Protein AF-A0A8C5ZS75-F1 (afdb_monomer)

pLDDT: mean 97.55, std 5.42, range [37.78, 99.0]

Organism: Marmota marmota marmota (NCBI:txid9994)

Sequence (230 aa):
MEGQRWLPLEANPEVTNQFLKQLGLHPDWQFVDVYGMDPELLSMVPRPVCAVLLLFPITEKYEVFRTEEEEKIKSQGQDVTSSVYFMKQTISNACGTIGLIHAIANNKDKMHFESGSTLKKFLEESVSMSPEERARYLENYDAIRVTHETSAHEGQTEAPSIDEKVDLHFIALVHVDGHLYELDGRKPFPINHGKTSDETLLEDAIEVCKKFMERDPDELRFNAIALSAA

Secondary structure (DSSP, 8-state):
-PPPB-PPPP--HHHHHHHHHHTTB-TTEEEEE---SSHHHHTTS-S-EEEEEEEEE--HHHHHHHHHHHHHHHHH-----TT-------SBTTHHHHHHHHHHHTTGGG--B-TT-HHHHHHHHTTTS-HHHHHHHHHT-HHHHHHHHHHTT-SSSPPPPTTSPP-EEEEEEEEETTEEEEE-TTSSS-EEEEE--TTTHHHHHHHHHHHHHHHSTT----EEEEEEE-

Solvent-accessible surface area (backbone atoms only — not comparable to full-atom values): 12904 Å² total; per-residue (Å²): 129,87,71,59,70,48,58,59,58,64,99,41,40,70,39,52,41,50,46,42,43,76,32,22,41,50,72,59,53,35,46,37,73,53,88,48,89,51,72,73,47,52,64,72,50,56,72,58,37,63,26,37,40,41,37,35,62,69,42,73,69,49,53,52,52,54,50,52,52,51,52,48,39,73,73,70,56,80,82,74,68,89,81,65,59,66,48,38,57,75,46,46,48,42,38,50,61,51,22,53,49,38,41,48,60,52,38,47,92,82,57,54,66,42,93,82,19,58,50,57,51,51,51,65,76,37,66,89,48,54,33,65,51,39,25,59,48,55,78,70,36,60,72,61,53,54,51,48,59,55,40,20,65,36,70,96,55,82,59,75,64,73,84,59,86,79,50,68,47,42,27,18,33,35,58,54,97,54,24,30,33,40,45,40,32,83,48,97,60,71,44,68,78,45,78,40,39,71,88,42,32,63,64,56,45,47,55,52,51,47,56,58,42,69,72,42,75,89,62,78,70,60,50,42,37,35,35,13,51,98

Foldseek 3Di:
DPFAFAFAFDPDQVLLQVLVVLLFWDVQKGKDFQPDQDPVSLVPFADQFFKKKKKDFQDPLNVVVLVVVQVCCVVVPDDDDPLQDAAAARYHNCQSVRQSLNSCLQVVVVTDGHDPRLSVVLSVVCVPPDNHRSNVSVSPSVSSRVSRNVSCCDDPDGTDDRPDDDRMGMWMWGDHPQWIWIHDNNRPDIDTPGGDDSRCSSNSVSVVVVVSCVSVVVDPPMTMITTHGD

InterPro domains:
  IPR001578 Peptidase C12, ubiquitin carboxyl-terminal hydrolase [PF01088] (6-214)
  IPR001578 Peptidase C12, ubiquitin carboxyl-terminal hydrolase [PR00707] (8-25)
  IPR001578 Peptidase C12, ubiquitin carboxyl-terminal hydrolase [PR00707] (45-57)
  IPR001578 Peptidase C12, ubiquitin carboxyl-terminal hydrolase [PR00707] (89-106)
  IPR001578 Peptidase C12, ubiquitin carboxyl-terminal hydrolase [PR00707] (164-175)
  IPR001578 Peptidase C12, ubiquitin carboxyl-terminal hydrolase [PR00707] (180-190)
  IPR001578 Peptidase C12, ubiquitin carboxyl-terminal hydrolase [PS52048] (5-229)
  IPR001578 Peptidase C12, ubiquitin carboxyl-terminal hydrolase [PTHR10589] (4-229)
  IPR036959 Peptidase C12, ubiquitin carboxyl-terminal hydrolase superfamily [G3DSA:3.40.532.10] (1-230)
  IPR038765 Papain-like cysteine peptidase superfamily [SSF54001] (4-228)
  IPR057254 Ubiquitin carboxyl-terminal hydrolase family 1, cysteine active-site [PS00140] (89-105)

Mean predicted aligned error: 2.47 Å

Structure (mmCIF, N/CA/C/O backbone):
data_AF-A0A8C5ZS75-F1
#
_entry.id   AF-A0A8C5ZS75-F1
#
loop_
_atom_site.group_PDB
_atom_site.id
_atom_site.type_symbol
_atom_site.label_atom_id
_atom_site.label_alt_id
_atom_site.label_comp_id
_atom_site.label_asym_id
_atom_site.label_entity_id
_atom_site.label_seq_id
_atom_site.pdbx_PDB_ins_code
_atom_site.Cartn_x
_atom_site.Cartn_y
_atom_site.Cartn_z
_atom_site.occupancy
_atom_site.B_iso_or_equiv
_atom_site.auth_seq_id
_atom_site.auth_comp_id
_atom_site.auth_asym_id
_atom_site.auth_atom_id
_atom_site.pdbx_PDB_model_num
ATOM 1 N N . MET A 1 1 ? 16.971 22.920 1.223 1.00 37.78 1 MET A N 1
ATOM 2 C CA . MET A 1 1 ? 16.536 22.113 2.375 1.00 37.78 1 MET A CA 1
ATOM 3 C C . MET A 1 1 ? 16.689 20.678 1.933 1.00 37.78 1 MET A C 1
ATOM 5 O O . MET A 1 1 ? 16.053 20.314 0.954 1.00 37.78 1 MET A O 1
ATOM 9 N N . GLU A 1 2 ? 17.624 19.937 2.521 1.00 52.59 2 GLU A N 1
ATOM 10 C CA . GLU A 1 2 ? 17.693 18.490 2.293 1.00 52.59 2 GLU A CA 1
ATOM 11 C C . GLU A 1 2 ? 16.363 17.883 2.758 1.00 52.59 2 GLU A C 1
ATOM 13 O O . GLU A 1 2 ? 15.859 18.246 3.821 1.00 52.59 2 GLU A O 1
ATOM 18 N N . GLY A 1 3 ? 15.731 17.073 1.905 1.00 72.06 3 GLY A N 1
ATOM 19 C CA . GLY A 1 3 ? 14.451 16.438 2.224 1.00 72.06 3 GLY A CA 1
ATOM 20 C C . GLY A 1 3 ? 14.606 15.433 3.366 1.00 72.06 3 GLY A C 1
ATOM 21 O O . GLY A 1 3 ? 15.669 14.835 3.526 1.00 72.06 3 GLY A O 1
ATOM 22 N N . GLN A 1 4 ? 13.547 15.239 4.155 1.00 90.94 4 GLN A N 1
ATOM 23 C CA . GLN A 1 4 ? 13.528 14.235 5.218 1.00 90.94 4 GLN A CA 1
ATOM 24 C C . GLN A 1 4 ? 13.767 12.835 4.625 1.00 90.94 4 GLN A C 1
ATOM 26 O O . GLN A 1 4 ? 13.196 12.476 3.590 1.00 90.94 4 GLN A O 1
ATOM 31 N N . ARG A 1 5 ? 14.620 12.044 5.2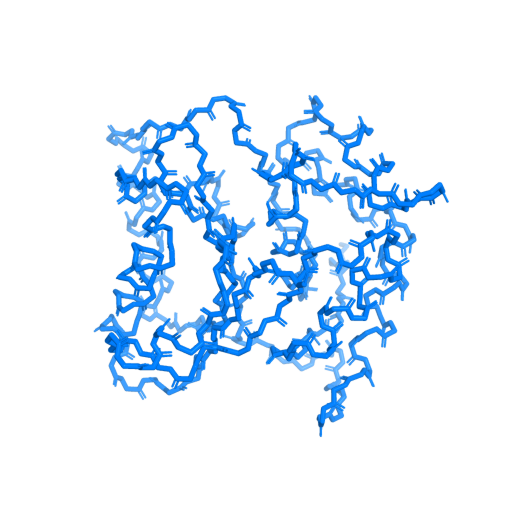81 1.00 95.56 5 ARG A N 1
ATOM 32 C CA . ARG A 1 5 ? 14.989 10.687 4.867 1.00 95.56 5 ARG A CA 1
ATOM 33 C C . ARG A 1 5 ? 14.809 9.736 6.037 1.00 95.56 5 ARG A C 1
ATOM 35 O O . ARG A 1 5 ? 15.230 10.060 7.143 1.00 95.56 5 ARG A O 1
ATOM 42 N N . TRP A 1 6 ? 14.154 8.610 5.792 1.00 97.69 6 TRP A N 1
ATOM 43 C CA . TRP A 1 6 ? 13.982 7.528 6.760 1.00 97.69 6 TRP A CA 1
ATOM 44 C C . TRP A 1 6 ? 14.820 6.305 6.345 1.00 97.69 6 TRP A C 1
ATOM 46 O O . TRP A 1 6 ? 15.490 6.323 5.305 1.00 97.69 6 TRP A O 1
ATOM 56 N N . LEU A 1 7 ? 14.813 5.253 7.160 1.00 97.75 7 LEU A N 1
ATOM 57 C CA . LEU A 1 7 ? 15.393 3.956 6.804 1.00 97.75 7 LEU A CA 1
ATOM 58 C C . LEU A 1 7 ? 14.383 3.143 5.971 1.00 97.75 7 LEU A C 1
ATOM 60 O O . LEU A 1 7 ? 13.183 3.317 6.141 1.00 97.75 7 LEU A O 1
ATOM 64 N N . PRO A 1 8 ? 14.814 2.288 5.033 1.00 97.88 8 PRO A N 1
ATOM 65 C CA . PRO A 1 8 ? 13.890 1.388 4.345 1.00 97.88 8 PRO A CA 1
ATOM 66 C C . PRO A 1 8 ? 13.375 0.298 5.301 1.00 97.88 8 PRO A C 1
ATOM 68 O O . PRO A 1 8 ? 14.122 -0.181 6.148 1.00 97.88 8 PRO A O 1
ATOM 71 N N . LEU A 1 9 ? 12.112 -0.112 5.145 1.00 98.31 9 LEU A N 1
ATOM 72 C CA . LEU A 1 9 ? 11.547 -1.260 5.868 1.00 98.31 9 LEU A CA 1
ATOM 73 C C . LEU A 1 9 ? 11.842 -2.572 5.129 1.00 98.31 9 LEU A C 1
ATOM 75 O O . LEU A 1 9 ? 11.824 -2.608 3.897 1.00 98.31 9 LEU A O 1
ATOM 79 N N . GLU A 1 10 ? 12.044 -3.654 5.879 1.00 98.62 10 GLU A N 1
ATOM 80 C CA . GLU A 1 10 ? 12.151 -5.009 5.332 1.00 98.62 10 GLU A CA 1
ATOM 81 C C . GLU A 1 10 ? 10.769 -5.532 4.887 1.00 98.62 10 GLU A C 1
ATOM 83 O O . GLU A 1 10 ? 9.762 -5.332 5.571 1.00 98.62 10 GLU A O 1
ATOM 88 N N . ALA A 1 11 ? 10.703 -6.217 3.738 1.00 98.44 11 ALA A N 1
ATOM 89 C CA . ALA A 1 11 ? 9.486 -6.887 3.267 1.00 98.44 11 ALA A CA 1
ATOM 90 C C . ALA A 1 11 ? 9.265 -8.197 4.026 1.00 98.44 11 ALA A C 1
ATOM 92 O O . ALA A 1 11 ? 9.588 -9.277 3.538 1.00 98.44 11 ALA A O 1
ATOM 93 N N . ASN A 1 12 ? 8.757 -8.066 5.249 1.00 98.75 12 ASN A N 1
ATOM 94 C CA . ASN A 1 12 ? 8.615 -9.166 6.187 1.00 98.75 12 ASN A CA 1
ATOM 95 C C . ASN A 1 12 ? 7.262 -9.064 6.924 1.00 98.75 12 ASN A C 1
ATOM 97 O O . ASN A 1 12 ? 6.966 -8.020 7.526 1.00 98.75 12 ASN A O 1
ATOM 101 N N . PRO A 1 13 ? 6.421 -10.116 6.893 1.00 98.81 13 PRO A N 1
ATOM 102 C CA . PRO A 1 13 ? 5.163 -10.142 7.631 1.00 98.81 13 PRO A CA 1
ATOM 103 C C . PRO A 1 13 ? 5.312 -9.862 9.128 1.00 98.81 13 PRO A C 1
ATOM 105 O O . PRO A 1 13 ? 4.489 -9.148 9.690 1.00 98.81 13 PRO A O 1
ATOM 108 N N . GLU A 1 14 ? 6.366 -10.355 9.785 1.00 98.69 14 GLU A N 1
ATOM 109 C CA . GLU A 1 14 ? 6.576 -10.124 11.221 1.00 98.69 14 GLU A CA 1
ATOM 110 C C . GLU A 1 14 ? 6.767 -8.631 11.521 1.00 98.69 14 GLU A C 1
ATOM 112 O O . GLU A 1 14 ? 6.083 -8.084 12.388 1.00 98.69 14 GLU A O 1
ATOM 117 N N . VAL A 1 15 ? 7.615 -7.956 10.735 1.00 98.75 15 VAL A N 1
ATOM 118 C CA . VAL A 1 15 ? 7.883 -6.512 10.850 1.00 98.75 15 VAL A CA 1
ATOM 119 C C . VAL A 1 15 ? 6.617 -5.702 10.581 1.00 98.75 15 VAL A C 1
ATOM 121 O O . VAL A 1 15 ? 6.256 -4.808 11.346 1.00 98.75 15 VAL A O 1
ATOM 124 N N . THR A 1 16 ? 5.897 -6.015 9.502 1.00 98.81 16 THR A N 1
ATOM 125 C CA . THR A 1 16 ? 4.698 -5.255 9.111 1.00 98.81 16 THR A CA 1
ATOM 126 C C . THR A 1 16 ? 3.523 -5.471 10.066 1.00 98.81 16 THR A C 1
ATOM 128 O O . THR A 1 16 ? 2.832 -4.509 10.408 1.00 98.81 16 THR A O 1
ATOM 131 N N . ASN A 1 17 ? 3.326 -6.687 10.577 1.00 98.81 17 ASN A N 1
ATOM 132 C CA . ASN A 1 17 ? 2.304 -6.982 11.583 1.00 98.81 17 ASN A CA 1
ATOM 133 C C . ASN A 1 17 ? 2.610 -6.303 12.919 1.00 98.81 17 ASN A C 1
ATOM 135 O O . ASN A 1 17 ? 1.719 -5.705 13.531 1.00 98.81 17 ASN A O 1
ATOM 139 N N . GLN A 1 18 ? 3.872 -6.340 13.353 1.00 98.69 18 GLN A N 1
ATOM 140 C CA . GLN A 1 18 ? 4.307 -5.641 14.556 1.00 98.69 18 GLN A CA 1
ATOM 141 C C . GLN A 1 18 ? 4.148 -4.122 14.403 1.00 98.69 18 GLN A C 1
ATOM 143 O O . GLN A 1 18 ? 3.614 -3.473 15.305 1.00 98.69 18 GLN A O 1
ATOM 148 N N . PHE A 1 19 ? 4.508 -3.557 13.249 1.00 98.62 19 PHE A N 1
ATOM 149 C CA . PHE A 1 19 ? 4.291 -2.146 12.930 1.00 98.62 19 PHE A CA 1
ATOM 150 C C . PHE A 1 19 ? 2.805 -1.759 13.024 1.00 98.62 19 PHE A C 1
ATOM 152 O O . PHE A 1 19 ? 2.461 -0.786 13.697 1.00 98.62 19 PHE A O 1
ATOM 159 N N . LEU A 1 20 ? 1.899 -2.528 12.403 1.00 98.75 20 LEU A N 1
ATOM 160 C CA . LEU A 1 20 ? 0.454 -2.258 12.459 1.00 98.75 20 LEU A CA 1
ATOM 161 C C . LEU A 1 20 ? -0.093 -2.314 13.890 1.00 98.75 20 LEU A C 1
ATOM 163 O O . LEU A 1 20 ? -0.896 -1.461 14.280 1.00 98.75 20 LEU A O 1
ATOM 167 N N . LYS A 1 21 ? 0.389 -3.265 14.693 1.00 98.62 21 LYS A N 1
ATOM 168 C CA . LYS A 1 21 ? 0.051 -3.357 16.115 1.00 98.62 21 LYS A CA 1
ATOM 169 C C . LYS A 1 21 ? 0.522 -2.127 16.894 1.00 98.62 21 LYS A C 1
ATOM 171 O O . LYS A 1 21 ? -0.254 -1.569 17.663 1.00 98.62 21 LYS A O 1
ATOM 176 N N . GLN A 1 22 ? 1.752 -1.655 16.673 1.00 98.50 22 GLN A N 1
ATOM 177 C CA . GLN A 1 22 ? 2.266 -0.424 17.301 1.00 98.50 22 GLN A CA 1
ATOM 178 C C . GLN A 1 22 ? 1.467 0.823 16.890 1.00 98.50 22 GLN A C 1
ATOM 180 O O . GLN A 1 22 ? 1.345 1.774 17.661 1.00 98.50 22 GLN A O 1
ATOM 185 N N . LEU A 1 23 ? 0.871 0.809 15.697 1.00 97.88 23 LEU A N 1
ATOM 186 C CA . LEU A 1 23 ? -0.049 1.846 15.234 1.00 97.88 23 LEU A CA 1
ATOM 187 C C . LEU A 1 23 ? -1.488 1.705 15.771 1.00 97.88 23 LEU A C 1
ATOM 189 O O . LEU A 1 23 ? -2.354 2.539 15.472 1.00 97.88 23 LEU A O 1
ATOM 193 N N . GLY A 1 24 ? -1.748 0.697 16.605 1.00 98.38 24 GLY A N 1
ATOM 194 C CA . GLY A 1 24 ? -3.021 0.469 17.284 1.00 98.38 24 GLY A CA 1
ATOM 195 C C . GLY A 1 24 ? -4.088 -0.179 16.404 1.00 98.38 24 GLY A C 1
ATOM 196 O O . GLY A 1 24 ? -5.272 0.100 16.588 1.00 98.38 24 GLY A O 1
ATOM 197 N N . LEU A 1 25 ? -3.699 -0.991 15.422 1.00 98.56 25 LEU A N 1
ATOM 198 C CA . LEU A 1 25 ? -4.637 -1.855 14.708 1.00 98.56 25 LEU A CA 1
ATOM 199 C C . LEU A 1 25 ? -4.859 -3.147 15.511 1.00 98.56 25 LEU A C 1
ATOM 201 O O . LEU A 1 25 ? -3.892 -3.788 15.925 1.00 98.56 25 LEU A O 1
ATOM 205 N N . HIS A 1 26 ? -6.118 -3.536 15.722 1.00 98.44 26 HIS A N 1
ATOM 206 C CA . HIS A 1 26 ? -6.444 -4.843 16.291 1.00 98.44 26 HIS A CA 1
ATOM 207 C C . HIS A 1 26 ? -6.094 -5.941 15.264 1.00 98.44 26 HIS A C 1
ATOM 209 O O . HIS A 1 26 ? -6.350 -5.746 14.072 1.00 98.44 26 HIS A O 1
ATOM 215 N N . PRO A 1 27 ? -5.515 -7.084 15.674 1.00 97.75 27 PRO A N 1
ATOM 216 C CA . PRO A 1 27 ? -4.936 -8.062 14.752 1.00 97.75 27 PRO A CA 1
ATOM 217 C C . PRO A 1 27 ? -5.978 -8.993 14.102 1.00 97.75 27 PRO A C 1
ATOM 219 O O . PRO A 1 27 ? -5.725 -10.181 13.961 1.00 97.75 27 PRO A O 1
ATOM 222 N N . ASP A 1 28 ? -7.134 -8.466 13.683 1.00 98.06 28 ASP A N 1
ATOM 223 C CA . ASP A 1 28 ? -8.113 -9.217 12.870 1.00 98.06 28 ASP A CA 1
ATOM 224 C C . ASP A 1 28 ? -7.605 -9.457 11.438 1.00 98.06 28 ASP A C 1
ATOM 226 O O . ASP A 1 28 ? -8.101 -10.322 10.717 1.00 98.06 28 ASP A O 1
ATOM 230 N N . TRP A 1 29 ? -6.610 -8.666 11.027 1.00 98.81 29 TRP A N 1
ATOM 231 C CA . TRP A 1 29 ? -5.913 -8.782 9.756 1.00 98.81 29 TRP A CA 1
ATOM 232 C C . TRP A 1 29 ? -4.406 -8.857 9.999 1.00 98.81 29 TRP A C 1
ATOM 234 O O . TRP A 1 29 ? -3.843 -8.088 10.786 1.00 98.81 29 TRP A O 1
ATOM 244 N N . GLN A 1 30 ? -3.747 -9.777 9.306 1.00 98.81 30 GLN A N 1
ATOM 245 C CA . GLN A 1 30 ? -2.305 -9.985 9.368 1.00 98.81 30 GLN A CA 1
ATOM 246 C C . GLN A 1 30 ? -1.751 -10.178 7.957 1.00 98.81 30 GLN A C 1
ATOM 248 O O . GLN A 1 30 ? -2.352 -10.842 7.106 1.00 98.81 30 GLN A O 1
ATOM 253 N N . PHE A 1 31 ? -0.587 -9.589 7.711 1.00 98.94 31 PHE A N 1
ATOM 254 C CA . PHE A 1 31 ? 0.225 -9.907 6.557 1.00 98.94 31 PHE A CA 1
ATOM 255 C C . PHE A 1 31 ? 0.745 -11.337 6.649 1.00 98.94 31 PHE A C 1
ATOM 257 O O . PHE A 1 31 ? 1.133 -11.800 7.725 1.00 98.94 31 PHE A O 1
ATOM 264 N N . VAL A 1 32 ? 0.781 -12.000 5.499 1.00 98.88 32 VAL A N 1
ATOM 265 C CA . VAL A 1 32 ? 1.465 -13.273 5.263 1.00 98.88 32 VAL A CA 1
ATOM 266 C C . VAL A 1 32 ? 2.293 -13.175 3.985 1.00 98.88 32 VAL A C 1
ATOM 268 O O . VAL A 1 32 ? 1.986 -12.364 3.105 1.00 98.88 32 VAL A O 1
ATOM 271 N N . ASP A 1 33 ? 3.322 -14.009 3.868 1.00 98.88 33 ASP A N 1
ATOM 272 C CA . ASP A 1 33 ? 4.102 -14.125 2.637 1.00 98.88 33 ASP A CA 1
ATOM 273 C C . ASP A 1 33 ? 3.275 -14.716 1.493 1.00 98.88 33 ASP A C 1
ATOM 275 O O . ASP A 1 33 ? 2.457 -15.622 1.682 1.00 98.88 33 ASP A O 1
ATOM 279 N N . VAL A 1 34 ? 3.549 -14.246 0.277 1.00 98.81 34 VAL A N 1
ATOM 280 C CA . VAL A 1 34 ? 3.084 -14.878 -0.959 1.00 98.81 34 VAL A CA 1
ATOM 281 C C . VAL A 1 34 ? 4.260 -15.612 -1.600 1.00 98.81 34 VAL A C 1
ATOM 283 O O . VAL A 1 34 ? 5.124 -15.002 -2.227 1.00 98.81 34 VAL A O 1
ATOM 286 N N . TYR A 1 35 ? 4.296 -16.940 -1.456 1.00 98.62 35 TYR A N 1
ATOM 287 C CA . TYR A 1 35 ? 5.426 -17.762 -1.916 1.00 98.62 35 TYR A CA 1
ATOM 288 C C . TYR A 1 35 ? 5.548 -17.881 -3.439 1.00 98.62 35 TYR A C 1
ATOM 290 O O . TYR A 1 35 ? 6.625 -18.180 -3.953 1.00 98.62 35 TYR A O 1
ATOM 298 N N . GLY A 1 36 ? 4.457 -17.662 -4.168 1.00 98.19 36 GLY A N 1
ATOM 299 C CA . GLY A 1 36 ? 4.440 -17.691 -5.623 1.00 98.19 36 GLY A CA 1
ATOM 300 C C . GLY A 1 36 ? 3.069 -17.351 -6.190 1.00 98.19 36 GLY A C 1
ATOM 301 O O . GLY A 1 36 ? 2.151 -16.992 -5.457 1.00 98.19 36 GLY A O 1
ATOM 302 N N . MET A 1 37 ? 2.957 -17.407 -7.516 1.00 98.56 37 MET A N 1
ATOM 303 C CA . MET A 1 37 ? 1.857 -16.782 -8.267 1.00 98.56 37 MET A CA 1
ATOM 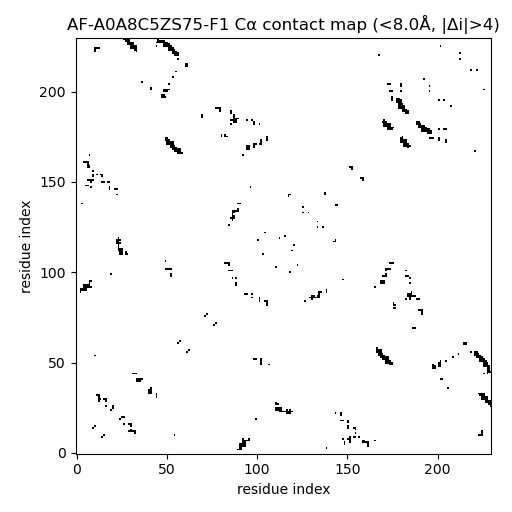304 C C . MET A 1 37 ? 0.987 -17.761 -9.056 1.00 98.56 37 MET A C 1
ATOM 306 O O . MET A 1 37 ? 0.124 -17.347 -9.838 1.00 98.56 37 MET A O 1
ATOM 310 N N . ASP A 1 38 ? 1.259 -19.053 -8.919 1.00 98.06 38 ASP A N 1
ATOM 311 C CA . ASP A 1 38 ? 0.403 -20.115 -9.420 1.00 98.06 38 ASP A CA 1
ATOM 312 C C . ASP A 1 38 ? -0.720 -20.431 -8.410 1.00 98.06 38 ASP A C 1
ATOM 314 O O . ASP A 1 38 ? -0.613 -20.102 -7.224 1.00 98.06 38 ASP A O 1
ATOM 318 N N . PRO A 1 39 ? -1.818 -21.068 -8.856 1.00 98.19 39 PRO A N 1
ATOM 319 C CA . PRO A 1 39 ? -2.960 -21.343 -7.989 1.00 98.19 39 PRO A CA 1
ATOM 320 C C . PRO A 1 39 ? -2.639 -22.192 -6.753 1.00 98.19 39 PRO A C 1
ATOM 322 O O . PRO A 1 39 ? -3.323 -22.051 -5.741 1.00 98.19 39 PRO A O 1
ATOM 325 N N . GLU A 1 40 ? -1.638 -23.075 -6.821 1.00 98.38 40 GLU A N 1
ATOM 326 C CA . GLU A 1 40 ? -1.265 -23.931 -5.692 1.00 98.38 40 GLU A CA 1
ATOM 327 C C . GLU A 1 40 ? -0.662 -23.081 -4.572 1.00 98.38 40 GLU A C 1
ATOM 329 O O . GLU A 1 40 ? -1.145 -23.132 -3.440 1.00 98.38 40 GLU A O 1
ATOM 334 N N . LEU A 1 41 ? 0.301 -22.215 -4.891 1.00 98.69 41 LEU A N 1
ATOM 335 C CA . LEU A 1 41 ? 0.918 -21.333 -3.899 1.00 98.69 41 LEU A CA 1
ATOM 336 C C . LEU A 1 41 ? -0.036 -20.234 -3.404 1.00 98.69 41 LEU A C 1
ATOM 338 O O . LEU A 1 41 ? -0.070 -19.950 -2.206 1.00 98.69 41 LEU A O 1
ATOM 342 N N . LEU A 1 42 ? -0.895 -19.678 -4.266 1.00 98.75 42 LEU A N 1
ATOM 343 C CA . LEU A 1 42 ? -1.930 -18.718 -3.844 1.00 98.75 42 LEU A CA 1
ATOM 344 C C . LEU A 1 42 ? -3.032 -19.353 -2.979 1.00 98.75 42 LEU A C 1
ATOM 346 O O . LEU A 1 42 ? -3.750 -18.652 -2.260 1.00 98.75 42 LEU A O 1
ATOM 350 N N . SER A 1 43 ? -3.197 -20.678 -3.017 1.00 98.44 43 SER A N 1
ATOM 351 C CA . SER A 1 43 ? -4.135 -21.372 -2.125 1.00 98.44 43 SER A CA 1
ATOM 352 C C . SER A 1 43 ? -3.665 -21.390 -0.665 1.00 98.44 43 SER A C 1
ATOM 354 O O . SER A 1 43 ? -4.493 -21.552 0.229 1.00 98.44 43 SER A O 1
ATOM 356 N N . MET A 1 44 ? -2.367 -21.169 -0.414 1.00 98.69 44 MET A N 1
ATOM 357 C CA . MET A 1 44 ? -1.781 -21.133 0.931 1.00 98.69 44 MET A CA 1
ATOM 358 C C . MET A 1 44 ? -2.073 -19.826 1.681 1.00 98.69 44 MET A C 1
ATOM 360 O O . MET A 1 44 ? -2.012 -19.803 2.908 1.00 98.69 44 MET A O 1
ATOM 364 N N . VAL A 1 45 ? -2.390 -18.746 0.959 1.00 98.81 45 VAL A N 1
ATOM 365 C CA . VAL A 1 45 ? -2.721 -17.440 1.544 1.00 98.81 45 VAL A CA 1
ATOM 366 C C . VAL A 1 45 ? -4.115 -17.515 2.190 1.00 98.81 45 VAL A C 1
ATOM 368 O O . VAL A 1 45 ? -5.082 -17.851 1.488 1.00 98.81 45 VAL A O 1
ATOM 371 N N . PRO A 1 46 ? -4.265 -17.204 3.496 1.00 98.81 46 PRO A N 1
ATOM 372 C CA . PRO A 1 46 ? -5.570 -17.161 4.144 1.00 98.81 46 PRO A CA 1
ATOM 373 C C . PRO A 1 46 ? -6.504 -16.161 3.457 1.00 98.81 46 PRO A C 1
ATOM 375 O O . PRO A 1 46 ? -6.079 -15.127 2.943 1.00 98.81 46 PRO A O 1
ATOM 378 N N . ARG A 1 47 ? -7.799 -16.481 3.430 1.00 98.62 47 ARG A N 1
ATOM 379 C CA . ARG A 1 47 ? -8.838 -15.652 2.805 1.00 98.62 47 ARG A CA 1
ATOM 380 C C . ARG A 1 47 ? -9.880 -15.219 3.843 1.00 98.62 47 ARG A C 1
ATOM 382 O O . ARG A 1 47 ? -10.151 -15.992 4.762 1.00 98.62 47 ARG A O 1
ATOM 389 N N . PRO A 1 48 ? -10.532 -14.055 3.660 1.00 98.69 48 PRO A N 1
ATOM 390 C CA . PRO A 1 48 ? -10.349 -13.094 2.562 1.00 98.69 48 PRO A CA 1
ATOM 391 C C . PRO A 1 48 ? -9.017 -12.326 2.629 1.00 98.69 48 PRO A C 1
ATOM 393 O O . PRO A 1 48 ? -8.394 -12.246 3.685 1.00 98.69 48 PRO A O 1
ATOM 396 N N . VAL A 1 49 ? -8.606 -11.750 1.493 1.00 98.88 49 VAL A N 1
ATOM 397 C CA . VAL A 1 49 ? -7.463 -10.826 1.368 1.00 98.88 49 VAL A CA 1
ATOM 398 C C . VAL A 1 49 ? -8.005 -9.448 1.015 1.00 98.88 49 VAL A C 1
ATOM 400 O O . VAL A 1 49 ? -8.862 -9.340 0.143 1.00 98.88 49 VAL A O 1
ATOM 403 N N . CYS A 1 50 ? -7.524 -8.394 1.677 1.00 98.81 50 CYS A N 1
ATOM 404 C CA . CYS A 1 50 ? -8.005 -7.028 1.435 1.00 98.81 50 CYS A CA 1
ATOM 405 C C . CYS A 1 50 ? -6.949 -6.068 0.860 1.00 98.81 50 CYS A C 1
ATOM 407 O O . CYS A 1 50 ? -7.299 -4.988 0.378 1.00 98.81 50 CYS A O 1
ATOM 409 N N . ALA A 1 51 ? -5.673 -6.457 0.861 1.00 98.94 51 ALA A N 1
ATOM 410 C CA . ALA A 1 51 ? -4.601 -5.723 0.199 1.00 98.94 51 ALA A CA 1
ATOM 411 C C . ALA A 1 51 ? -3.419 -6.644 -0.125 1.00 98.94 51 ALA A C 1
ATOM 413 O O . ALA A 1 51 ? -3.179 -7.624 0.581 1.00 98.94 51 ALA A O 1
ATOM 414 N N . VAL A 1 52 ? -2.639 -6.280 -1.140 1.00 98.94 52 VAL A N 1
ATOM 415 C CA . VAL A 1 52 ? -1.308 -6.846 -1.400 1.00 98.94 52 VAL A CA 1
ATOM 416 C C . VAL A 1 52 ? -0.301 -5.702 -1.411 1.00 98.94 52 VAL A C 1
ATOM 418 O O . VAL A 1 52 ? -0.534 -4.689 -2.070 1.00 98.94 52 VAL A O 1
ATOM 421 N N . LEU A 1 53 ? 0.812 -5.848 -0.693 1.00 98.94 53 LEU A N 1
ATOM 422 C CA . LEU A 1 53 ? 1.972 -4.977 -0.867 1.00 98.94 53 LEU A CA 1
ATOM 423 C C . LEU A 1 53 ? 2.995 -5.679 -1.750 1.00 98.94 53 LEU A C 1
ATOM 425 O O . LEU A 1 53 ? 3.344 -6.830 -1.493 1.00 98.94 53 LEU A O 1
ATOM 429 N N . LEU A 1 54 ? 3.480 -4.971 -2.767 1.00 98.94 54 LEU A N 1
ATOM 430 C CA . LEU A 1 54 ? 4.549 -5.433 -3.648 1.00 98.94 54 LEU A CA 1
ATOM 431 C C . LEU A 1 54 ? 5.794 -4.581 -3.406 1.00 98.94 54 LEU A C 1
ATOM 433 O O . LEU A 1 54 ? 5.738 -3.363 -3.570 1.00 98.94 54 LEU A O 1
ATOM 437 N N . LEU A 1 55 ? 6.908 -5.228 -3.070 1.00 98.88 55 LEU A N 1
ATOM 438 C CA . LEU A 1 55 ? 8.252 -4.669 -3.173 1.00 98.88 55 LEU A CA 1
ATOM 439 C C . LEU A 1 55 ? 8.820 -5.007 -4.556 1.00 98.88 55 LEU A C 1
ATOM 441 O O . LEU A 1 55 ? 8.804 -6.173 -4.955 1.00 98.88 55 LEU A O 1
ATOM 445 N N . PHE A 1 56 ? 9.346 -4.017 -5.273 1.00 98.75 56 PHE A N 1
ATOM 446 C CA . PHE A 1 56 ? 9.962 -4.211 -6.589 1.00 98.75 56 PHE A CA 1
ATOM 447 C C . PHE A 1 56 ? 11.136 -3.244 -6.831 1.00 98.75 56 PHE A C 1
ATOM 449 O O . PHE A 1 56 ? 11.223 -2.214 -6.152 1.00 98.75 56 PHE A O 1
ATOM 456 N N . PRO A 1 57 ? 12.034 -3.526 -7.795 1.00 98.31 57 PRO A N 1
ATOM 457 C CA . PRO A 1 57 ? 13.160 -2.652 -8.098 1.00 98.31 57 PRO A CA 1
ATOM 458 C C . PRO A 1 57 ? 12.768 -1.484 -9.016 1.00 98.31 57 PRO A C 1
ATOM 460 O O . PRO A 1 57 ? 12.132 -1.650 -10.057 1.00 98.31 57 PRO A O 1
ATOM 463 N N . ILE A 1 58 ? 13.216 -0.282 -8.663 1.00 97.94 58 ILE A N 1
ATOM 464 C CA . ILE A 1 58 ? 13.150 0.928 -9.484 1.00 97.94 58 ILE A CA 1
ATOM 465 C C . ILE A 1 58 ? 14.358 0.937 -10.432 1.00 97.94 58 ILE A C 1
ATOM 467 O O . ILE A 1 58 ? 15.383 1.573 -10.174 1.00 97.94 58 ILE A O 1
ATOM 471 N N . THR A 1 59 ? 14.240 0.219 -11.545 1.00 98.06 59 THR A N 1
ATOM 472 C CA . THR A 1 59 ? 15.249 0.201 -12.614 1.00 98.06 59 THR A CA 1
ATOM 473 C C . THR A 1 59 ? 15.019 1.322 -13.633 1.00 98.06 59 THR A C 1
ATOM 475 O O . THR A 1 59 ? 13.974 1.976 -13.651 1.00 98.06 59 THR A O 1
ATOM 478 N N . GLU A 1 60 ? 15.978 1.540 -14.538 1.00 97.50 60 GLU A N 1
ATOM 479 C CA . GLU A 1 60 ? 15.788 2.471 -15.662 1.00 97.50 60 GLU A CA 1
ATOM 480 C C . GLU A 1 60 ? 14.618 2.048 -16.564 1.00 97.50 60 GLU A C 1
ATOM 482 O O . GLU A 1 60 ? 13.826 2.896 -16.975 1.00 97.50 60 GLU A O 1
ATOM 487 N N . LYS A 1 61 ? 14.454 0.738 -16.817 1.00 97.00 61 LYS A N 1
ATOM 488 C CA . LYS A 1 61 ? 13.312 0.196 -17.575 1.00 97.00 61 LYS A CA 1
ATOM 489 C C . LYS A 1 61 ? 11.985 0.545 -16.894 1.00 97.00 61 LYS A C 1
ATOM 491 O O . LYS A 1 61 ? 11.045 0.965 -17.571 1.00 97.00 61 LYS A O 1
ATOM 496 N N . TYR A 1 62 ? 11.913 0.410 -15.566 1.00 97.62 62 TYR A N 1
ATOM 497 C CA . TYR A 1 62 ? 10.731 0.806 -14.802 1.00 97.62 62 TYR A CA 1
ATOM 498 C C . TYR A 1 62 ? 10.457 2.312 -14.902 1.00 97.62 62 TYR A C 1
ATOM 500 O O . TYR A 1 62 ? 9.316 2.702 -15.136 1.00 97.62 62 TYR A O 1
ATOM 508 N N . GLU A 1 63 ? 11.474 3.167 -14.761 1.00 98.19 63 GLU A N 1
ATOM 509 C CA . GLU A 1 63 ? 11.282 4.624 -14.818 1.00 98.19 63 GLU A CA 1
ATOM 510 C C . GLU A 1 63 ? 10.817 5.115 -16.197 1.00 98.19 63 GLU A C 1
ATOM 512 O O . GLU A 1 63 ? 9.978 6.019 -16.267 1.00 98.19 63 GLU A O 1
ATOM 517 N N . VAL A 1 64 ? 11.292 4.497 -17.286 1.00 98.25 64 VAL A N 1
ATOM 518 C CA . VAL A 1 64 ? 10.784 4.769 -18.642 1.00 98.25 64 VAL A CA 1
ATOM 519 C C . VAL A 1 64 ? 9.298 4.416 -18.724 1.00 98.25 64 VAL A C 1
ATOM 521 O O . VAL A 1 64 ? 8.488 5.285 -19.045 1.00 98.25 64 VAL A O 1
ATOM 524 N N . PHE A 1 65 ? 8.920 3.193 -18.334 1.00 98.12 65 PHE A N 1
ATOM 525 C CA . PHE A 1 65 ? 7.517 2.763 -18.331 1.00 98.12 65 PHE A CA 1
ATOM 526 C C . PHE A 1 65 ? 6.631 3.665 -17.459 1.00 98.12 65 PHE A C 1
ATOM 528 O O . PHE A 1 65 ? 5.552 4.070 -17.884 1.00 98.12 65 PHE A O 1
ATOM 535 N N . ARG A 1 66 ? 7.087 4.016 -16.250 1.00 98.06 66 ARG A N 1
ATOM 536 C CA . ARG A 1 66 ? 6.356 4.895 -15.326 1.00 98.06 66 ARG A CA 1
ATOM 537 C C . ARG A 1 66 ? 6.086 6.262 -15.954 1.00 98.06 66 ARG A C 1
ATOM 539 O O . ARG A 1 66 ? 5.002 6.812 -15.778 1.00 98.06 66 ARG A O 1
ATOM 546 N N . THR A 1 67 ? 7.066 6.812 -16.669 1.00 98.12 67 THR A N 1
ATOM 547 C CA . THR A 1 67 ? 6.937 8.107 -17.350 1.00 98.12 67 THR A CA 1
ATOM 548 C C . THR A 1 67 ? 5.940 8.022 -18.507 1.00 98.12 67 THR A C 1
ATOM 550 O O . THR A 1 67 ? 5.051 8.865 -18.606 1.00 98.12 67 THR A O 1
ATOM 553 N N . GLU A 1 68 ? 6.021 6.971 -19.327 1.00 98.38 68 GLU A N 1
ATOM 554 C CA . GLU A 1 68 ? 5.078 6.722 -20.426 1.00 98.38 68 GLU A CA 1
ATOM 555 C C . GLU A 1 68 ? 3.638 6.511 -19.924 1.00 98.38 68 GLU A C 1
ATOM 557 O O . GLU A 1 68 ? 2.690 7.061 -20.489 1.00 98.38 68 GLU A O 1
ATOM 562 N N . GLU A 1 69 ? 3.456 5.747 -18.842 1.00 98.38 69 GLU A N 1
ATOM 563 C CA . GLU A 1 69 ? 2.156 5.527 -18.199 1.00 98.38 69 GLU A CA 1
ATOM 564 C C . GLU A 1 69 ? 1.567 6.841 -17.669 1.00 98.38 69 GLU A C 1
ATOM 566 O O . GLU A 1 69 ? 0.393 7.141 -17.905 1.00 98.38 69 GLU A O 1
ATOM 571 N N . GLU A 1 70 ? 2.389 7.658 -17.007 1.00 98.00 70 GLU A N 1
ATOM 572 C CA . GLU A 1 70 ? 1.982 8.961 -16.491 1.00 98.00 70 GLU A CA 1
ATOM 573 C C . GLU A 1 70 ? 1.518 9.902 -17.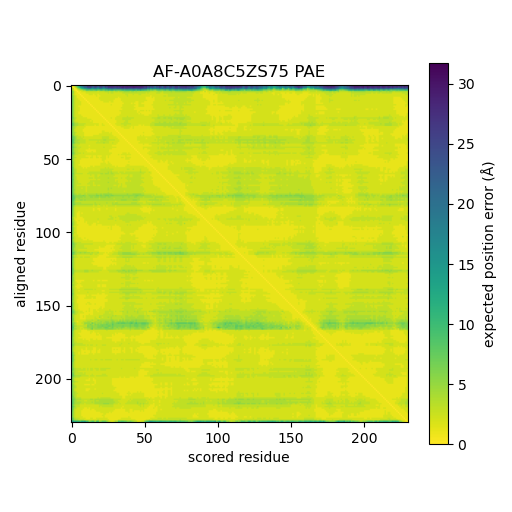615 1.00 98.00 70 GLU A C 1
ATOM 575 O O . GLU A 1 70 ? 0.451 10.515 -17.507 1.00 98.00 70 GLU A O 1
ATOM 580 N N . GLU A 1 71 ? 2.280 10.006 -18.707 1.00 98.31 71 GLU A N 1
ATOM 581 C CA . GLU A 1 71 ? 1.926 10.831 -19.870 1.00 98.31 71 GLU A CA 1
ATOM 582 C C . GLU A 1 71 ? 0.658 10.332 -20.569 1.00 98.31 71 GLU A C 1
ATOM 584 O O . GLU A 1 71 ? -0.233 11.121 -20.918 1.00 98.31 71 GLU A O 1
ATOM 589 N N . LYS A 1 72 ? 0.539 9.012 -20.742 1.00 98.44 72 LYS A N 1
ATOM 590 C CA . LYS A 1 72 ? -0.638 8.385 -21.343 1.00 98.44 72 LYS A CA 1
ATOM 591 C C . LYS A 1 72 ? -1.891 8.693 -20.532 1.00 98.44 72 LYS A C 1
ATOM 593 O O . LYS A 1 72 ? -2.884 9.133 -21.102 1.00 98.44 72 LYS A O 1
ATOM 598 N N . ILE A 1 73 ? -1.854 8.513 -19.215 1.00 98.25 73 ILE A N 1
ATOM 599 C CA . ILE A 1 73 ? -3.027 8.743 -18.367 1.00 98.25 73 ILE A CA 1
ATOM 600 C C . ILE A 1 73 ? -3.365 10.234 -18.281 1.00 98.25 73 ILE A C 1
ATOM 602 O O . ILE A 1 73 ? -4.536 10.596 -18.354 1.00 98.25 73 ILE A O 1
ATOM 606 N N . LYS A 1 74 ? -2.371 11.126 -18.194 1.00 97.38 74 LYS A N 1
ATOM 607 C CA . LYS A 1 74 ? -2.623 12.578 -18.221 1.00 97.38 74 LYS A CA 1
ATOM 608 C C . LYS A 1 74 ? -3.286 13.041 -19.520 1.00 97.38 74 LYS A C 1
ATOM 610 O O . LYS A 1 74 ? -4.071 13.985 -19.489 1.00 97.38 74 LYS A O 1
ATOM 615 N N . SER A 1 75 ? -2.963 12.410 -20.649 1.00 97.88 75 SER A N 1
ATOM 616 C CA . SER A 1 75 ? -3.502 12.782 -21.964 1.00 97.88 75 SER A CA 1
ATOM 617 C C . SER A 1 75 ? -4.826 12.096 -22.311 1.00 97.88 75 SER A C 1
ATOM 619 O O . SER A 1 75 ? -5.670 12.712 -22.958 1.00 97.88 75 SER A O 1
ATOM 621 N N . GLN A 1 76 ? -5.018 10.843 -21.896 1.00 97.94 76 GLN A N 1
ATOM 622 C CA . GLN A 1 76 ? -6.187 10.025 -22.254 1.00 97.94 76 GLN A CA 1
ATOM 623 C C . GLN A 1 76 ? -7.237 9.952 -21.140 1.00 97.94 76 GLN A C 1
ATOM 625 O O . GLN A 1 76 ? -8.396 9.648 -21.416 1.00 97.94 76 GLN A O 1
ATOM 630 N N . GLY A 1 77 ? -6.851 10.262 -19.903 1.00 97.56 77 GLY A N 1
ATOM 631 C CA . GLY A 1 77 ? -7.672 10.079 -18.714 1.00 97.56 77 GLY A CA 1
ATOM 632 C C . GLY A 1 77 ? -7.702 8.631 -18.222 1.00 97.56 77 GLY A C 1
ATOM 633 O O . GLY A 1 77 ? -7.279 7.695 -18.900 1.00 97.56 77 GLY A O 1
ATOM 634 N N . GLN A 1 78 ? -8.215 8.467 -17.008 1.00 98.44 78 GLN A N 1
ATOM 635 C CA . GLN A 1 78 ? -8.632 7.196 -16.424 1.00 98.44 78 GLN A CA 1
ATOM 636 C C . GLN A 1 78 ? -9.742 7.476 -15.405 1.00 98.44 78 GLN A C 1
ATOM 638 O O . GLN A 1 78 ? -9.847 8.599 -14.901 1.00 98.44 78 GLN A O 1
ATOM 643 N N . ASP A 1 79 ? -10.514 6.453 -15.057 1.00 97.81 79 ASP A N 1
ATOM 644 C CA . ASP A 1 79 ? -11.508 6.552 -13.993 1.00 97.81 79 ASP A CA 1
ATOM 645 C C . ASP A 1 79 ? -10.864 6.229 -12.640 1.00 97.81 79 ASP A C 1
ATOM 647 O O . ASP A 1 79 ? -10.301 5.151 -12.448 1.00 97.81 79 ASP A O 1
ATOM 651 N N . VAL A 1 80 ? -10.966 7.156 -11.686 1.00 98.31 80 VAL A N 1
ATOM 652 C CA . VAL A 1 80 ? -10.597 6.942 -10.278 1.00 98.31 80 VAL A CA 1
ATOM 653 C C . VAL A 1 80 ? -11.776 7.381 -9.423 1.00 98.31 80 VAL A C 1
ATOM 655 O O . VAL A 1 80 ? -12.179 8.544 -9.470 1.00 98.31 80 VAL A O 1
ATOM 658 N N . THR A 1 81 ? -12.351 6.454 -8.657 1.00 97.81 81 THR A N 1
ATOM 659 C CA . THR A 1 81 ? -13.448 6.780 -7.732 1.00 97.81 81 THR A CA 1
ATOM 660 C C . THR A 1 81 ? -12.973 7.734 -6.634 1.00 97.81 81 THR A C 1
ATOM 662 O O . THR A 1 81 ? -11.848 7.636 -6.142 1.00 97.81 81 THR A O 1
ATOM 665 N N . SER A 1 82 ? -13.851 8.641 -6.202 1.00 96.81 82 SER A N 1
ATOM 666 C CA . SER A 1 82 ? -13.571 9.579 -5.109 1.00 96.81 82 SER A CA 1
ATOM 667 C C . SER A 1 82 ? -13.347 8.896 -3.756 1.00 96.81 82 SER A C 1
ATOM 669 O O . SER A 1 82 ? -12.829 9.531 -2.842 1.00 96.81 82 SER A O 1
ATOM 671 N N . SER A 1 83 ? -13.749 7.628 -3.620 1.00 98.06 83 SER A N 1
ATOM 672 C CA . SER A 1 83 ? -13.602 6.838 -2.390 1.00 98.06 83 SER A CA 1
ATOM 673 C C . SER A 1 83 ? -12.157 6.398 -2.126 1.00 98.06 83 SER A C 1
ATOM 675 O O . SER A 1 83 ? -11.833 6.047 -0.994 1.00 98.06 83 SER A O 1
ATOM 677 N N . VAL A 1 84 ? -11.276 6.419 -3.139 1.00 98.81 84 VAL A N 1
ATOM 678 C CA . VAL A 1 84 ? -9.874 6.002 -2.976 1.00 98.81 84 VAL A CA 1
ATOM 679 C C . VAL A 1 84 ? -9.123 6.994 -2.088 1.00 98.81 84 VAL A C 1
ATOM 681 O O . VAL A 1 84 ? -8.952 8.172 -2.417 1.00 98.81 84 VAL A O 1
ATOM 684 N N . TYR A 1 85 ? -8.589 6.498 -0.974 1.00 98.88 85 TYR A N 1
ATOM 685 C CA . TYR A 1 85 ? -7.637 7.233 -0.156 1.00 98.88 85 TYR A CA 1
ATOM 686 C C . TYR A 1 85 ? -6.238 7.111 -0.772 1.00 98.88 85 TYR A C 1
ATOM 688 O O . TYR A 1 85 ? -5.611 6.051 -0.744 1.00 98.88 85 TYR A O 1
ATOM 696 N N . PHE A 1 86 ? -5.726 8.220 -1.302 1.00 98.94 86 PHE A N 1
ATOM 697 C CA . PHE A 1 86 ? -4.389 8.311 -1.885 1.00 98.94 86 PHE A CA 1
ATOM 698 C C . PHE A 1 86 ? -3.555 9.401 -1.210 1.00 98.94 86 PHE A C 1
ATOM 700 O O . PHE A 1 86 ? -4.073 10.456 -0.840 1.00 98.94 86 PHE A O 1
ATOM 707 N N . MET A 1 87 ? -2.252 9.165 -1.081 1.00 98.88 87 MET A N 1
ATOM 708 C CA . MET A 1 87 ? -1.295 10.139 -0.556 1.00 98.88 87 MET A CA 1
ATOM 709 C C . MET A 1 87 ? 0.030 10.047 -1.301 1.00 98.88 87 MET A C 1
ATOM 711 O O . MET A 1 87 ? 0.457 8.955 -1.677 1.00 98.88 87 MET A O 1
ATOM 715 N N . LYS A 1 88 ? 0.665 11.202 -1.504 1.00 98.75 88 LYS A N 1
ATOM 716 C CA . LYS A 1 88 ? 1.968 11.307 -2.161 1.00 98.75 88 LYS A CA 1
ATOM 717 C C . LYS A 1 88 ? 3.093 10.870 -1.223 1.00 98.75 88 LYS A C 1
ATOM 719 O O . LYS A 1 88 ? 2.975 10.940 -0.003 1.00 98.75 88 LYS A O 1
ATOM 724 N N . GLN A 1 89 ? 4.212 10.478 -1.817 1.00 98.38 89 GLN A N 1
ATOM 725 C CA . GLN A 1 89 ? 5.473 10.284 -1.121 1.00 98.38 89 GLN A CA 1
ATOM 726 C C . GLN A 1 89 ? 6.375 11.494 -1.347 1.00 98.38 89 GLN A C 1
ATOM 728 O O . GLN A 1 89 ? 6.768 11.787 -2.475 1.00 98.38 89 GLN A O 1
ATOM 733 N N . THR A 1 90 ? 6.715 12.174 -0.258 1.00 97.62 90 THR A N 1
ATOM 734 C CA . THR A 1 90 ? 7.642 13.318 -0.222 1.00 97.62 90 THR A CA 1
ATOM 735 C C . THR A 1 90 ? 8.839 13.077 0.704 1.00 97.62 90 THR A C 1
ATOM 737 O O . THR A 1 90 ? 9.773 13.874 0.724 1.00 97.62 90 THR A O 1
ATOM 740 N N . ILE A 1 91 ? 8.838 11.948 1.421 1.00 97.38 91 ILE A N 1
ATOM 741 C CA . ILE A 1 91 ? 9.891 11.508 2.339 1.00 97.38 91 ILE A CA 1
ATOM 742 C C . ILE A 1 91 ? 10.644 10.342 1.689 1.00 97.38 91 ILE A C 1
ATOM 744 O O . ILE A 1 91 ? 10.038 9.351 1.257 1.00 97.38 91 ILE A O 1
ATOM 748 N N . SER A 1 92 ? 11.970 10.444 1.610 1.00 96.94 92 SER A N 1
ATOM 749 C CA . SER A 1 92 ? 12.811 9.367 1.076 1.00 96.94 92 SER A CA 1
ATOM 750 C C . SER A 1 92 ? 12.727 8.131 1.978 1.00 96.94 92 SER A C 1
ATOM 752 O O . SER A 1 92 ? 12.821 8.258 3.197 1.00 96.94 92 SER A O 1
ATOM 754 N N . ASN A 1 93 ? 12.569 6.948 1.372 1.00 96.69 93 ASN A N 1
ATOM 755 C CA . ASN A 1 93 ? 12.414 5.635 2.026 1.00 96.69 93 ASN A CA 1
ATOM 756 C C . ASN A 1 93 ? 11.135 5.417 2.864 1.00 96.69 93 ASN A C 1
ATOM 758 O O . ASN A 1 93 ? 10.964 4.353 3.446 1.00 96.69 93 ASN A O 1
ATOM 762 N N . ALA A 1 94 ? 10.173 6.345 2.863 1.00 97.75 94 ALA A N 1
ATOM 763 C CA . ALA A 1 94 ? 8.906 6.161 3.586 1.00 97.75 94 ALA A CA 1
ATOM 764 C C . ALA A 1 94 ? 7.885 5.244 2.870 1.00 97.75 94 ALA A C 1
ATOM 766 O O . ALA A 1 94 ? 6.740 5.140 3.314 1.00 97.75 94 ALA A O 1
ATOM 767 N N . CYS A 1 95 ? 8.264 4.592 1.764 1.00 97.69 95 CYS A N 1
ATOM 768 C CA . CYS A 1 95 ? 7.350 3.822 0.912 1.00 97.69 95 CYS A CA 1
ATOM 769 C C . CYS A 1 95 ? 6.651 2.676 1.655 1.00 97.69 95 CYS A C 1
ATOM 771 O O . CYS A 1 95 ? 5.455 2.490 1.458 1.00 97.69 95 CYS A O 1
ATOM 773 N N . GLY A 1 96 ? 7.339 1.974 2.562 1.00 98.25 96 GLY A N 1
ATOM 774 C CA . GLY A 1 96 ? 6.717 0.916 3.367 1.00 98.25 96 GLY A CA 1
ATOM 775 C C . GLY A 1 96 ? 5.589 1.446 4.263 1.00 98.25 96 GLY A C 1
ATOM 776 O O . GLY A 1 96 ? 4.483 0.915 4.247 1.00 98.25 96 GLY A O 1
ATOM 777 N N . THR A 1 97 ? 5.811 2.568 4.959 1.00 98.81 97 THR A N 1
ATOM 778 C CA . THR A 1 97 ? 4.762 3.235 5.754 1.00 98.81 97 THR A CA 1
ATOM 779 C C . THR A 1 97 ? 3.599 3.697 4.885 1.00 98.81 97 THR A C 1
ATOM 781 O O . THR A 1 97 ? 2.443 3.511 5.254 1.00 98.81 97 THR A O 1
ATOM 784 N N . ILE A 1 98 ? 3.886 4.301 3.730 1.00 98.88 98 ILE A N 1
ATOM 785 C CA . ILE A 1 98 ? 2.847 4.796 2.820 1.00 98.88 98 ILE A CA 1
ATOM 786 C C . ILE A 1 98 ? 2.015 3.635 2.266 1.00 98.88 98 ILE A C 1
ATOM 788 O O . ILE A 1 98 ? 0.790 3.735 2.266 1.00 98.88 98 ILE A O 1
ATOM 792 N N . GLY A 1 99 ? 2.648 2.522 1.886 1.00 98.88 99 GLY A N 1
ATOM 793 C CA . GLY A 1 99 ? 1.960 1.306 1.451 1.00 98.88 99 GLY A CA 1
ATOM 794 C C . GLY A 1 99 ? 1.034 0.742 2.531 1.00 98.88 99 GLY A C 1
ATOM 795 O O . GLY A 1 99 ? -0.126 0.443 2.252 1.00 98.88 99 GLY A O 1
ATOM 796 N N . LEU A 1 100 ? 1.492 0.686 3.787 1.00 98.94 100 LEU A N 1
ATOM 797 C CA . LEU A 1 100 ? 0.665 0.264 4.925 1.00 98.94 100 LEU A CA 1
ATOM 798 C C . LEU A 1 100 ? -0.518 1.215 5.163 1.00 98.94 100 LEU A C 1
ATOM 800 O O . LEU A 1 100 ? -1.648 0.760 5.337 1.00 98.94 100 LEU A O 1
ATOM 804 N N . ILE A 1 101 ? -0.297 2.533 5.114 1.00 98.94 101 ILE A N 1
ATOM 805 C CA . ILE A 1 101 ? -1.380 3.522 5.231 1.00 98.94 101 ILE A CA 1
ATOM 806 C C . ILE A 1 101 ? -2.390 3.343 4.093 1.00 98.94 101 ILE A C 1
ATOM 808 O O . ILE A 1 101 ? -3.589 3.333 4.355 1.00 98.94 101 ILE A O 1
ATOM 812 N N . HIS A 1 102 ? -1.938 3.175 2.848 1.00 98.94 102 HIS A N 1
ATOM 813 C CA . HIS A 1 102 ? -2.812 2.931 1.697 1.00 98.94 102 HIS A CA 1
ATOM 814 C C . HIS A 1 102 ? -3.644 1.656 1.865 1.00 98.94 102 HIS A C 1
ATOM 816 O O . HIS A 1 102 ? -4.855 1.707 1.643 1.00 98.94 102 HIS A O 1
ATOM 822 N N . ALA A 1 103 ? -3.036 0.550 2.302 1.00 98.94 103 ALA A N 1
ATOM 823 C CA . ALA A 1 103 ? -3.730 -0.716 2.533 1.00 98.94 103 ALA A CA 1
ATOM 824 C C . ALA A 1 103 ? -4.846 -0.585 3.584 1.00 98.94 103 ALA A C 1
ATOM 826 O O . ALA A 1 103 ? -5.977 -1.015 3.346 1.00 98.94 103 ALA A O 1
ATOM 827 N N . ILE A 1 104 ? -4.553 0.055 4.722 1.00 98.88 104 ILE A N 1
ATOM 828 C CA . ILE A 1 104 ? -5.510 0.206 5.826 1.00 98.88 104 ILE A CA 1
ATOM 829 C C . ILE A 1 104 ? -6.577 1.262 5.516 1.00 98.88 104 ILE A C 1
ATOM 831 O O . ILE A 1 104 ? -7.759 1.034 5.766 1.00 98.88 104 ILE A O 1
ATOM 835 N N . ALA A 1 105 ? -6.198 2.409 4.946 1.00 98.88 105 ALA A N 1
ATOM 836 C CA . ALA A 1 105 ? -7.127 3.504 4.671 1.00 98.88 105 ALA A CA 1
ATOM 837 C C . ALA A 1 105 ? -8.224 3.109 3.675 1.00 98.88 105 ALA A C 1
ATOM 839 O O . ALA A 1 105 ? -9.381 3.475 3.868 1.00 98.88 105 ALA A O 1
ATOM 840 N N . ASN A 1 106 ? -7.873 2.333 2.645 1.00 98.88 106 ASN A N 1
ATOM 841 C CA . ASN A 1 106 ? -8.816 1.866 1.624 1.00 98.88 106 ASN A CA 1
ATOM 842 C C . ASN A 1 106 ? -9.626 0.634 2.058 1.00 98.88 106 ASN A C 1
ATOM 844 O O . ASN A 1 106 ? -10.508 0.196 1.331 1.00 98.88 106 ASN A O 1
ATOM 848 N N . ASN A 1 107 ? -9.369 0.103 3.256 1.00 98.81 107 ASN A N 1
ATOM 849 C CA . ASN A 1 107 ? -10.135 -0.985 3.860 1.00 98.81 107 ASN A CA 1
ATOM 850 C C . ASN A 1 107 ? -10.698 -0.603 5.234 1.00 98.81 107 ASN A C 1
ATOM 852 O O . ASN A 1 107 ? -11.033 -1.484 6.020 1.00 98.81 107 ASN A O 1
ATOM 856 N N . LYS A 1 108 ? -10.821 0.696 5.540 1.00 98.19 108 LYS A N 1
ATOM 857 C CA . LYS A 1 108 ? -11.159 1.207 6.880 1.00 98.19 108 LYS A CA 1
ATOM 858 C C . LYS A 1 108 ? -12.410 0.563 7.495 1.00 98.19 108 LYS A C 1
ATOM 860 O O . LYS A 1 108 ? -12.417 0.319 8.696 1.00 98.19 108 LYS A O 1
ATOM 865 N N . ASP A 1 109 ? -13.421 0.238 6.689 1.00 97.75 109 ASP A N 1
ATOM 866 C CA . ASP A 1 109 ? -14.671 -0.388 7.152 1.00 97.75 109 ASP A CA 1
ATOM 867 C C . ASP A 1 109 ? -14.497 -1.841 7.631 1.00 97.75 109 ASP A C 1
ATOM 869 O O . ASP A 1 109 ? -15.327 -2.351 8.380 1.00 97.75 109 ASP A O 1
ATOM 873 N N . LYS A 1 110 ? -13.407 -2.503 7.226 1.00 98.00 110 LYS A N 1
ATOM 874 C CA . LYS A 1 110 ? -13.028 -3.865 7.634 1.00 98.00 110 LYS A CA 1
ATOM 875 C C . LYS A 1 110 ? -12.098 -3.868 8.856 1.00 98.00 110 LYS A C 1
ATOM 877 O O . LYS A 1 110 ? -11.737 -4.940 9.336 1.00 98.00 110 LYS A O 1
ATOM 882 N N . MET A 1 111 ? -11.670 -2.692 9.324 1.00 98.25 111 MET A N 1
ATOM 883 C CA . MET A 1 111 ? -10.576 -2.532 10.282 1.00 98.25 111 MET A CA 1
ATOM 884 C C . MET A 1 111 ? -11.086 -2.139 11.665 1.00 98.25 111 MET A C 1
ATOM 886 O O . MET A 1 111 ? -11.808 -1.152 11.829 1.00 98.25 111 MET A O 1
ATOM 890 N N . HIS A 1 112 ? -10.631 -2.860 12.687 1.00 98.50 112 HIS A N 1
ATOM 891 C CA . HIS A 1 112 ? -10.826 -2.473 14.077 1.00 98.50 112 HIS A CA 1
ATOM 892 C C . HIS A 1 112 ? -9.563 -1.814 14.625 1.00 98.50 112 HIS A C 1
ATOM 894 O O . HIS A 1 112 ? -8.462 -2.353 14.560 1.00 98.50 112 HIS A O 1
ATOM 900 N N . PHE A 1 113 ? -9.734 -0.623 15.186 1.00 98.56 113 PHE A N 1
ATOM 901 C CA . PHE A 1 113 ? -8.653 0.149 15.785 1.00 98.56 113 PHE A CA 1
ATOM 902 C C . PHE A 1 113 ? -8.808 0.161 17.300 1.00 98.56 113 PHE A C 1
ATOM 904 O O . PHE A 1 113 ? -9.902 0.408 17.818 1.00 98.56 113 PHE A O 1
ATOM 911 N N . GLU A 1 114 ? -7.703 -0.037 18.005 1.00 98.06 114 GLU A N 1
ATOM 912 C CA . GLU A 1 114 ? -7.649 0.086 19.453 1.00 98.06 114 GLU A CA 1
ATOM 913 C C . GLU A 1 114 ? -7.888 1.536 19.905 1.00 98.06 114 GLU A C 1
ATOM 915 O O . GLU A 1 114 ? -7.696 2.514 19.168 1.00 98.06 114 GLU A O 1
ATOM 920 N N . SER A 1 115 ? -8.310 1.692 21.162 1.00 97.44 115 SER A N 1
ATOM 921 C CA . SER A 1 115 ? -8.456 3.013 21.771 1.00 97.44 115 SER A CA 1
ATOM 922 C C . SER A 1 115 ? -7.102 3.723 21.819 1.00 97.44 115 SER A C 1
ATOM 924 O O . SER A 1 115 ? -6.164 3.231 22.435 1.00 97.44 115 SER A O 1
ATOM 926 N N . GLY A 1 116 ? -7.017 4.911 21.215 1.00 96.94 116 GLY A N 1
ATOM 927 C CA . GLY A 1 116 ? -5.770 5.679 21.135 1.00 96.94 116 GLY A CA 1
ATOM 928 C C . GLY A 1 116 ? 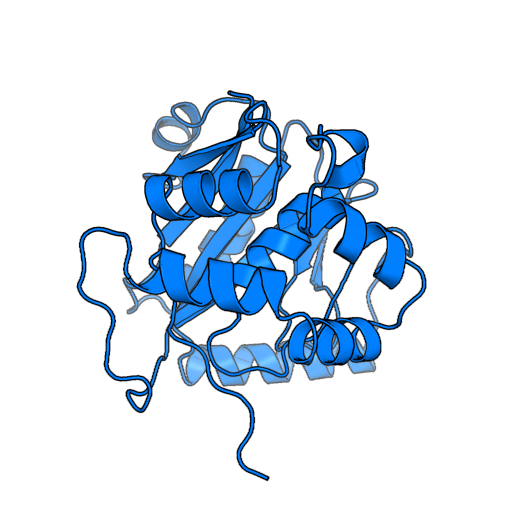-4.878 5.336 19.937 1.00 96.94 116 GLY A C 1
ATOM 929 O O . GLY A 1 116 ? -3.763 5.845 19.879 1.00 96.94 116 GLY A O 1
ATOM 930 N N . SER A 1 117 ? -5.358 4.531 18.978 1.00 98.56 117 SER A N 1
ATOM 931 C CA . SER A 1 117 ? -4.632 4.239 17.734 1.00 98.56 117 SER A CA 1
ATOM 932 C C . SER A 1 117 ? -4.136 5.512 17.039 1.00 98.56 117 SER A C 1
ATOM 934 O O . SER A 1 117 ? -4.911 6.408 16.679 1.00 98.56 117 SER A O 1
ATOM 936 N N . THR A 1 118 ? -2.824 5.566 16.816 1.00 98.19 118 THR A N 1
ATOM 937 C CA . THR A 1 118 ? -2.149 6.682 16.146 1.00 98.19 118 THR A CA 1
ATOM 938 C C . THR A 1 118 ? -2.492 6.729 14.662 1.00 98.19 118 THR A C 1
ATOM 940 O O . THR A 1 118 ? -2.658 7.825 14.121 1.00 98.19 118 THR A O 1
ATOM 943 N N . LEU A 1 119 ? -2.665 5.564 14.024 1.00 98.56 119 LEU A N 1
ATOM 944 C CA . LEU A 1 119 ? -3.104 5.457 12.634 1.00 98.56 119 LEU A CA 1
ATOM 945 C C . LEU A 1 119 ? -4.563 5.871 12.465 1.00 98.56 119 LEU A C 1
ATOM 947 O O . LEU A 1 119 ? -4.862 6.634 11.552 1.00 98.56 119 LEU A O 1
ATOM 951 N N . LYS A 1 120 ? -5.466 5.450 13.362 1.00 98.69 120 LYS A N 1
ATOM 952 C CA . LYS A 1 120 ? -6.866 5.900 13.321 1.00 98.69 120 LYS A CA 1
ATOM 953 C C . LYS A 1 120 ? -6.953 7.422 13.333 1.00 98.69 120 LYS A C 1
ATOM 955 O O . LYS A 1 120 ? -7.620 7.998 12.476 1.00 98.69 120 LYS A O 1
ATOM 960 N N . LYS A 1 121 ? -6.240 8.057 14.268 1.00 98.75 121 LYS A N 1
ATOM 961 C CA . LYS A 1 121 ? -6.182 9.515 14.382 1.00 98.75 121 LYS A CA 1
ATOM 962 C C . LYS A 1 121 ? -5.656 10.161 13.094 1.00 98.75 121 LYS A C 1
ATOM 964 O O . LYS A 1 121 ? -6.306 11.058 12.567 1.00 98.75 121 LYS A O 1
ATOM 969 N N . PHE A 1 122 ? -4.550 9.650 12.546 1.00 98.81 122 PHE A N 1
ATOM 970 C CA . PHE A 1 122 ? -3.995 10.135 11.279 1.00 98.81 122 PHE A CA 1
ATOM 971 C C . PHE A 1 122 ? -5.030 10.077 10.145 1.00 98.81 122 PHE A C 1
ATOM 973 O O . PHE A 1 122 ? -5.210 11.058 9.426 1.00 98.81 122 PHE A O 1
ATOM 980 N N . LEU A 1 123 ? -5.748 8.958 9.999 1.00 98.75 123 LEU A N 1
ATOM 981 C CA . LEU A 1 123 ? -6.760 8.770 8.951 1.00 98.75 123 LEU A CA 1
ATOM 982 C C . LEU A 1 123 ? -7.991 9.667 9.137 1.00 98.75 123 LEU A C 1
ATOM 984 O O . LEU A 1 123 ? -8.587 10.105 8.156 1.00 98.75 123 LEU A O 1
ATOM 988 N N . GLU A 1 124 ? -8.405 9.927 10.376 1.00 98.56 124 GLU A N 1
ATOM 989 C CA . GLU A 1 124 ? -9.517 10.836 10.681 1.00 98.56 124 GLU A CA 1
ATOM 990 C C . GLU A 1 124 ? -9.153 12.297 10.400 1.00 98.56 124 GLU A C 1
ATOM 992 O O . GLU A 1 124 ? -9.945 13.019 9.796 1.00 98.56 124 GLU A O 1
ATOM 997 N N . GLU A 1 125 ? -7.946 12.724 10.773 1.00 98.62 125 GLU A N 1
ATOM 998 C CA . GLU A 1 125 ? -7.482 14.104 10.585 1.00 98.62 125 GLU A CA 1
ATOM 999 C C . GLU A 1 125 ? -7.160 14.422 9.115 1.00 98.62 125 GLU A C 1
ATOM 1001 O O . GLU A 1 125 ? -7.248 15.575 8.696 1.00 98.62 125 GLU A O 1
ATOM 1006 N N . SER A 1 126 ? -6.854 13.403 8.307 1.00 98.62 126 SER A N 1
ATOM 1007 C CA . SER A 1 126 ? -6.434 13.549 6.907 1.00 98.62 126 SER A CA 1
ATOM 1008 C C . SER A 1 126 ? -7.486 13.147 5.862 1.00 98.62 126 SER A C 1
ATOM 1010 O O . SER A 1 126 ? -7.221 13.187 4.654 1.00 98.62 126 SER A O 1
ATOM 1012 N N . VAL A 1 127 ? -8.703 12.793 6.292 1.00 97.81 127 VAL A N 1
ATOM 1013 C CA . VAL A 1 127 ? -9.763 12.286 5.401 1.00 97.81 127 VAL A CA 1
ATOM 1014 C C . VAL A 1 127 ? -10.106 13.265 4.271 1.00 97.81 127 VAL A C 1
ATOM 1016 O O . VAL A 1 127 ? -10.236 12.843 3.124 1.00 97.81 127 VAL A O 1
ATOM 1019 N N . SER A 1 128 ? -10.153 14.568 4.559 1.00 97.94 128 SER A N 1
ATOM 1020 C CA . SER A 1 128 ? -10.511 15.619 3.591 1.00 97.94 128 SER A CA 1
ATOM 1021 C C . SER A 1 128 ? -9.309 16.301 2.929 1.00 97.94 128 SER A C 1
ATOM 1023 O O . SER A 1 128 ? -9.496 17.237 2.154 1.00 97.94 128 SER A O 1
ATOM 1025 N N . MET A 1 129 ? -8.086 15.881 3.257 1.00 98.75 129 MET A N 1
ATOM 1026 C CA . MET A 1 129 ? -6.859 16.457 2.705 1.00 98.75 129 MET A CA 1
ATOM 1027 C C . MET A 1 129 ? -6.612 15.981 1.268 1.00 98.75 129 MET A C 1
ATOM 1029 O O . MET A 1 129 ? -6.924 14.839 0.918 1.00 98.75 129 MET A O 1
ATOM 1033 N N . SER A 1 130 ? -5.978 16.826 0.452 1.00 98.69 130 SER A N 1
ATOM 1034 C CA . SER A 1 130 ? -5.421 16.407 -0.839 1.00 98.69 130 SER A CA 1
ATOM 1035 C C . SER A 1 130 ? -4.291 15.376 -0.657 1.00 98.69 130 SER A C 1
ATOM 1037 O O . SER A 1 130 ? -3.697 15.284 0.424 1.00 98.69 130 SER A O 1
ATOM 1039 N N . PRO A 1 131 ? -3.917 14.615 -1.702 1.00 98.81 131 PRO A N 1
ATOM 1040 C CA . PRO A 1 131 ? -2.777 13.699 -1.634 1.00 98.81 131 PRO A CA 1
ATOM 1041 C C . PRO A 1 131 ? -1.456 14.360 -1.208 1.00 98.81 131 PRO A C 1
ATOM 1043 O O . PRO A 1 131 ? -0.663 13.748 -0.491 1.00 98.81 131 PRO A O 1
ATOM 1046 N N . GLU A 1 132 ? -1.218 15.607 -1.619 1.00 98.69 132 GLU A N 1
ATOM 1047 C CA . GLU A 1 132 ? -0.043 16.400 -1.242 1.00 98.69 132 GLU A CA 1
ATOM 1048 C C . GLU A 1 132 ? -0.131 16.908 0.199 1.00 98.69 132 GLU A C 1
ATOM 1050 O O . GLU A 1 132 ? 0.883 16.980 0.893 1.00 98.69 132 GLU A O 1
ATOM 1055 N N . GLU A 1 133 ? -1.327 17.276 0.661 1.00 98.75 133 GLU A N 1
ATOM 1056 C CA . GLU A 1 133 ? -1.561 17.659 2.055 1.00 98.75 133 GLU A CA 1
ATOM 1057 C C . GLU A 1 133 ? -1.355 16.470 2.993 1.00 98.75 133 GLU A C 1
ATOM 1059 O O . GLU A 1 133 ? -0.663 16.623 3.993 1.00 98.75 133 GLU A O 1
ATOM 1064 N N . ARG A 1 134 ? -1.840 15.275 2.630 1.00 98.88 134 ARG A N 1
ATOM 1065 C CA . ARG A 1 134 ? -1.590 14.022 3.365 1.00 98.88 134 ARG A CA 1
ATOM 1066 C C . ARG A 1 134 ? -0.096 13.710 3.482 1.00 98.88 134 ARG A C 1
ATOM 1068 O O . ARG A 1 134 ? 0.358 13.274 4.535 1.00 98.88 134 ARG A O 1
ATOM 1075 N N . ALA A 1 135 ? 0.673 13.960 2.421 1.00 98.56 135 ALA A N 1
ATOM 1076 C CA . ALA A 1 135 ? 2.123 13.774 2.424 1.00 98.56 135 ALA A CA 1
ATOM 1077 C C . ALA A 1 135 ? 2.823 14.741 3.395 1.00 98.56 135 ALA A C 1
ATOM 1079 O O . ALA A 1 135 ? 3.549 14.304 4.285 1.00 98.56 135 ALA A O 1
ATOM 1080 N N . ARG A 1 136 ? 2.512 16.044 3.304 1.00 98.38 136 ARG A N 1
ATOM 1081 C CA . ARG A 1 136 ? 3.002 17.058 4.258 1.00 98.38 136 ARG A CA 1
ATOM 1082 C C . ARG A 1 136 ? 2.559 16.776 5.689 1.00 98.38 136 ARG A C 1
ATOM 1084 O O . ARG A 1 136 ? 3.265 17.102 6.639 1.00 98.38 136 ARG A O 1
ATOM 1091 N N . TYR A 1 137 ? 1.382 16.188 5.855 1.00 98.62 137 TYR A N 1
ATOM 1092 C CA . TYR A 1 137 ? 0.885 15.804 7.161 1.00 98.62 137 TYR A CA 1
ATOM 1093 C C . TYR A 1 137 ? 1.741 14.684 7.767 1.00 98.62 137 TYR A C 1
ATOM 1095 O O . TYR A 1 137 ? 2.162 14.806 8.914 1.00 98.62 137 TYR A O 1
ATOM 1103 N N . LEU A 1 138 ? 2.103 13.665 6.976 1.00 98.62 138 LEU A N 1
ATOM 1104 C CA . LEU A 1 138 ? 3.005 12.588 7.401 1.00 98.62 138 LEU A CA 1
ATOM 1105 C C . LEU A 1 138 ? 4.417 13.084 7.753 1.00 98.62 138 LEU A C 1
ATOM 1107 O O . LEU A 1 138 ? 4.977 12.614 8.741 1.00 98.62 138 LEU A O 1
ATOM 1111 N N . GLU A 1 139 ? 4.968 14.057 7.016 1.00 98.06 139 GLU A N 1
ATOM 1112 C CA . GLU A 1 139 ? 6.280 14.674 7.320 1.00 98.06 139 GLU A CA 1
ATOM 1113 C C . GLU A 1 139 ? 6.362 15.207 8.761 1.00 98.06 139 GLU A C 1
ATOM 1115 O O . GLU A 1 139 ? 7.423 15.177 9.387 1.00 98.06 139 GLU A O 1
ATOM 1120 N N . ASN A 1 140 ? 5.226 15.670 9.291 1.00 97.50 140 ASN A N 1
ATOM 1121 C CA . ASN A 1 140 ? 5.110 16.284 10.611 1.00 97.50 140 ASN A CA 1
ATOM 1122 C C . ASN A 1 140 ? 4.449 15.358 11.653 1.00 97.50 140 ASN A C 1
ATOM 1124 O O . ASN A 1 140 ? 4.178 15.791 12.774 1.00 97.50 140 ASN A O 1
ATOM 1128 N N . TYR A 1 141 ? 4.170 14.094 11.311 1.00 98.12 141 TYR A N 1
ATOM 1129 C CA . TYR A 1 141 ? 3.467 13.157 12.190 1.00 98.12 141 TYR A CA 1
ATOM 1130 C C . TYR A 1 141 ? 4.446 12.233 12.929 1.00 98.12 141 TYR A C 1
ATOM 1132 O O . TYR A 1 141 ? 4.630 11.060 12.591 1.00 98.12 141 TYR A O 1
ATOM 1140 N N . ASP A 1 142 ? 5.071 12.775 13.978 1.00 97.44 142 ASP A N 1
ATOM 1141 C CA . ASP A 1 142 ? 6.166 12.130 14.719 1.00 97.44 142 ASP A CA 1
ATOM 1142 C C . ASP A 1 142 ? 5.855 10.720 15.231 1.00 97.44 142 ASP A C 1
ATOM 1144 O O . ASP A 1 142 ? 6.740 9.869 15.240 1.00 97.44 142 ASP A O 1
ATOM 1148 N N . ALA A 1 143 ? 4.609 10.451 15.633 1.00 97.75 143 ALA A N 1
ATOM 1149 C CA . ALA A 1 143 ? 4.226 9.140 16.152 1.00 97.75 143 ALA A CA 1
ATOM 1150 C C . ALA A 1 143 ? 4.479 8.021 15.127 1.00 97.75 143 ALA A C 1
ATOM 1152 O O . ALA A 1 143 ? 5.091 7.014 15.464 1.00 97.75 143 ALA A O 1
ATOM 1153 N N . ILE A 1 144 ? 4.079 8.223 13.864 1.00 98.50 144 ILE A N 1
ATOM 1154 C CA . ILE A 1 144 ? 4.313 7.239 12.794 1.00 98.50 144 ILE A CA 1
ATOM 1155 C C . ILE A 1 144 ? 5.798 7.191 12.425 1.00 98.50 144 ILE A C 1
ATOM 1157 O O . ILE A 1 144 ? 6.330 6.109 12.192 1.00 98.50 144 ILE A O 1
ATOM 1161 N N . ARG A 1 145 ? 6.483 8.342 12.408 1.00 98.25 145 ARG A N 1
ATOM 1162 C CA . ARG A 1 145 ? 7.921 8.414 12.115 1.00 98.25 145 ARG A CA 1
ATOM 1163 C C . ARG A 1 145 ? 8.750 7.576 13.094 1.00 98.25 145 ARG A C 1
ATOM 1165 O O . ARG A 1 145 ? 9.616 6.828 12.658 1.00 98.25 145 ARG A O 1
ATOM 1172 N N . VAL A 1 146 ? 8.490 7.694 14.397 1.00 98.00 146 VAL A N 1
ATOM 1173 C CA . VAL A 1 146 ? 9.227 6.956 15.440 1.00 98.00 146 VAL A CA 1
ATOM 1174 C C . VAL A 1 146 ? 8.912 5.459 15.392 1.00 98.00 146 VAL A C 1
ATOM 1176 O O . VAL A 1 146 ? 9.825 4.640 15.495 1.00 98.00 146 VAL A O 1
ATOM 1179 N N . THR A 1 147 ? 7.644 5.084 15.181 1.00 98.38 147 THR A N 1
ATOM 1180 C CA . THR A 1 147 ? 7.271 3.676 14.965 1.00 98.38 147 THR A CA 1
ATOM 1181 C C . THR A 1 147 ? 7.991 3.096 13.748 1.00 98.38 147 THR A C 1
ATOM 1183 O O . THR A 1 147 ? 8.562 2.016 13.840 1.00 98.38 147 THR A O 1
ATOM 1186 N N . HIS A 1 148 ? 8.047 3.838 12.642 1.00 98.50 148 HIS A N 1
ATOM 1187 C CA . HIS A 1 148 ? 8.785 3.433 11.450 1.00 98.50 148 HIS A CA 1
ATOM 1188 C C . HIS A 1 148 ? 10.279 3.260 11.692 1.00 98.50 148 HIS A C 1
ATOM 1190 O O . HIS A 1 148 ? 10.835 2.242 11.298 1.00 98.50 148 HIS A O 1
ATOM 1196 N N . GLU A 1 149 ? 10.922 4.212 12.363 1.00 97.81 149 GLU A N 1
ATOM 1197 C CA . GLU A 1 149 ? 12.340 4.105 12.710 1.00 97.81 149 GLU A CA 1
ATOM 1198 C C . GLU A 1 149 ? 12.627 2.862 13.562 1.00 97.81 149 GLU A C 1
ATOM 1200 O O . GLU A 1 149 ? 13.634 2.191 13.350 1.00 97.81 149 GLU A O 1
ATOM 1205 N N . THR A 1 150 ? 11.720 2.518 14.480 1.00 97.88 150 THR A N 1
ATOM 1206 C CA . THR A 1 150 ? 11.847 1.315 15.315 1.00 97.88 150 THR A CA 1
ATOM 1207 C C . THR A 1 150 ? 11.730 0.053 14.463 1.00 97.88 150 THR A C 1
ATOM 1209 O O . THR A 1 150 ? 12.625 -0.785 14.495 1.00 97.88 150 THR A O 1
ATOM 1212 N N . SER A 1 151 ? 10.684 -0.050 13.639 1.00 97.94 151 SER A N 1
ATOM 1213 C CA . SER A 1 151 ? 10.462 -1.213 12.773 1.00 97.94 151 SER A CA 1
ATOM 1214 C C . SER A 1 151 ? 11.504 -1.370 11.667 1.00 97.94 151 SER A C 1
ATOM 1216 O O . SER A 1 151 ? 11.718 -2.478 11.195 1.00 97.94 151 SER A O 1
ATOM 1218 N N . ALA A 1 152 ? 12.189 -0.300 11.261 1.00 97.62 152 ALA A N 1
ATOM 1219 C CA . ALA A 1 152 ? 13.290 -0.392 10.303 1.00 97.62 152 ALA A CA 1
ATOM 1220 C C . ALA A 1 152 ? 14.540 -1.085 10.869 1.00 97.62 152 ALA A C 1
ATOM 1222 O O . ALA A 1 152 ? 15.404 -1.480 10.095 1.00 97.62 152 ALA A O 1
ATOM 1223 N N . HIS A 1 153 ? 14.636 -1.233 12.195 1.00 97.81 153 HIS A N 1
ATOM 1224 C CA . HIS A 1 153 ? 15.670 -2.028 12.868 1.00 97.81 153 HIS A CA 1
ATOM 1225 C C . HIS A 1 153 ? 15.177 -3.434 13.255 1.00 97.81 153 HIS A C 1
ATOM 1227 O O . HIS A 1 153 ? 15.900 -4.177 13.917 1.00 97.81 153 HIS A O 1
ATOM 1233 N N . GLU A 1 154 ? 13.939 -3.785 12.902 1.00 97.62 154 GLU A N 1
ATOM 1234 C CA . GLU A 1 154 ? 13.413 -5.143 13.023 1.00 97.62 154 GLU A CA 1
ATOM 1235 C C . GLU A 1 154 ? 13.666 -5.923 11.721 1.00 97.62 154 GLU A C 1
ATOM 1237 O O . GLU A 1 154 ? 14.063 -5.359 10.702 1.00 97.62 154 GLU A O 1
ATOM 1242 N N . GLY A 1 155 ? 13.388 -7.225 11.745 1.00 97.69 155 GLY A N 1
ATOM 1243 C CA . GLY A 1 155 ? 13.595 -8.115 10.605 1.00 97.69 155 GLY A CA 1
ATOM 1244 C C . GLY A 1 155 ? 14.832 -8.988 10.764 1.00 97.69 155 GLY A C 1
ATOM 1245 O O . GLY A 1 155 ? 15.452 -9.050 11.828 1.00 97.69 155 GLY A O 1
ATOM 1246 N N . GLN A 1 156 ? 15.153 -9.727 9.707 1.00 97.50 156 GLN A N 1
ATOM 1247 C CA . GLN A 1 156 ? 16.284 -10.660 9.705 1.00 97.50 156 GLN A CA 1
ATOM 1248 C C . GLN A 1 156 ? 17.582 -10.032 9.176 1.00 97.50 156 GLN A C 1
ATOM 1250 O O . GLN A 1 156 ? 18.635 -10.673 9.222 1.00 97.50 156 GLN A O 1
ATOM 1255 N N . THR A 1 157 ? 17.513 -8.811 8.641 1.00 97.31 157 THR A N 1
ATOM 1256 C CA . THR A 1 157 ? 18.661 -8.042 8.158 1.00 97.31 157 THR A CA 1
ATOM 1257 C C . THR A 1 157 ? 18.908 -6.807 9.019 1.00 97.31 157 THR A C 1
ATOM 1259 O O . THR A 1 157 ? 17.991 -6.230 9.593 1.00 97.31 157 THR A O 1
ATOM 1262 N N . GLU A 1 158 ? 20.173 -6.402 9.123 1.00 97.50 158 GLU A N 1
ATOM 1263 C CA . GLU A 1 158 ? 20.531 -5.143 9.780 1.00 97.50 158 GLU A CA 1
ATOM 1264 C C . GLU A 1 158 ? 20.127 -3.958 8.897 1.00 97.50 158 GLU A C 1
ATOM 1266 O O . GLU A 1 158 ? 20.317 -3.991 7.676 1.00 97.50 158 GLU A O 1
ATOM 1271 N N . ALA A 1 159 ? 19.631 -2.887 9.518 1.00 97.06 159 ALA A N 1
ATOM 1272 C CA . ALA A 1 159 ? 19.286 -1.666 8.804 1.00 97.06 159 ALA A CA 1
ATOM 1273 C C . ALA A 1 159 ? 20.521 -1.085 8.077 1.00 97.06 159 ALA A C 1
ATOM 1275 O O . ALA A 1 159 ? 21.604 -0.996 8.670 1.00 97.06 159 ALA A O 1
ATOM 1276 N N . PRO A 1 160 ? 20.388 -0.651 6.810 1.00 96.06 160 PRO A N 1
ATOM 1277 C CA . PRO A 1 160 ? 21.492 -0.039 6.082 1.00 96.06 160 PRO A CA 1
ATOM 1278 C C . PRO A 1 160 ? 21.842 1.341 6.652 1.00 96.06 160 PRO A C 1
ATOM 1280 O O . PRO A 1 160 ? 21.105 1.933 7.443 1.00 96.06 160 PRO A O 1
ATOM 1283 N N . SER A 1 161 ? 22.956 1.911 6.186 1.00 96.31 161 SER A N 1
ATOM 1284 C CA . SER A 1 161 ? 23.236 3.326 6.450 1.00 96.31 161 SER A CA 1
ATOM 1285 C C . SER A 1 161 ? 22.144 4.200 5.834 1.00 96.31 161 SER A C 1
ATOM 1287 O O . SER A 1 161 ? 21.742 3.985 4.690 1.00 96.31 161 SER A O 1
ATOM 1289 N N . ILE A 1 162 ? 21.716 5.247 6.545 1.00 94.00 162 ILE A N 1
ATOM 1290 C CA . ILE A 1 162 ? 20.677 6.164 6.056 1.00 94.00 162 ILE A CA 1
ATOM 1291 C C . ILE A 1 162 ? 21.047 6.820 4.718 1.00 94.00 162 ILE A C 1
ATOM 1293 O O . ILE A 1 162 ? 20.157 7.147 3.937 1.00 94.00 162 ILE A O 1
ATOM 1297 N N . ASP A 1 163 ? 22.340 6.972 4.419 1.00 91.12 163 ASP A N 1
ATOM 1298 C CA . ASP A 1 163 ? 22.826 7.578 3.177 1.00 91.12 163 ASP A CA 1
ATOM 1299 C C . ASP A 1 163 ? 22.869 6.602 1.992 1.00 91.12 163 ASP A C 1
ATOM 1301 O O . ASP A 1 163 ? 22.921 7.045 0.837 1.00 91.12 163 ASP A O 1
ATOM 1305 N N . GLU A 1 164 ? 22.781 5.292 2.243 1.00 91.94 164 GLU A N 1
ATOM 1306 C CA . GLU A 1 164 ? 22.847 4.256 1.213 1.00 91.94 164 GLU A CA 1
ATOM 1307 C C . GLU A 1 164 ? 21.683 4.371 0.222 1.00 91.94 164 GLU A C 1
ATOM 1309 O O . GLU A 1 164 ? 20.531 4.633 0.584 1.00 91.94 164 GLU A O 1
ATOM 1314 N N . LYS A 1 165 ? 21.996 4.233 -1.071 1.00 89.88 165 LYS A N 1
ATOM 1315 C CA . LYS A 1 165 ? 21.003 4.349 -2.137 1.00 8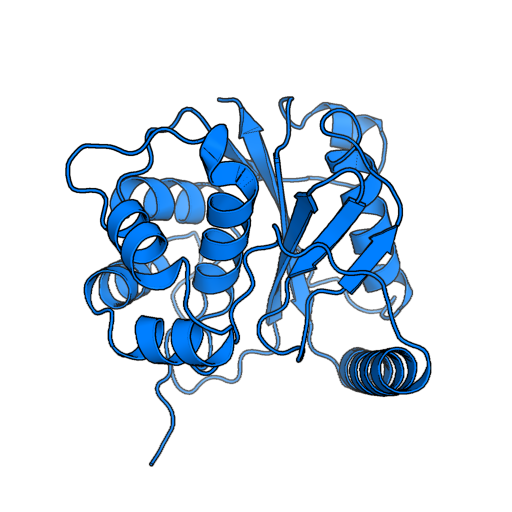9.88 165 LYS A CA 1
ATOM 1316 C C . LYS A 1 165 ? 20.086 3.127 -2.102 1.00 89.88 165 LYS A C 1
ATOM 1318 O O . LYS A 1 165 ? 20.533 2.021 -2.376 1.00 89.88 165 LYS A O 1
ATOM 1323 N N . VAL A 1 166 ? 18.802 3.362 -1.854 1.00 92.00 166 VAL A N 1
ATOM 1324 C CA . VAL A 1 166 ? 17.751 2.345 -1.953 1.00 92.00 166 VAL A CA 1
ATOM 1325 C C . VAL A 1 166 ? 17.161 2.390 -3.358 1.00 92.00 166 VAL A C 1
ATO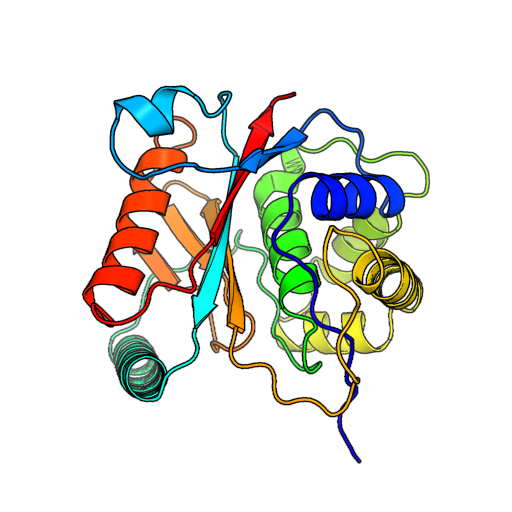M 1327 O O . VAL A 1 166 ? 16.751 3.453 -3.828 1.00 92.00 166 VAL A O 1
ATOM 1330 N N . ASP A 1 167 ? 17.138 1.248 -4.036 1.00 94.31 167 ASP A N 1
ATOM 1331 C CA . ASP A 1 167 ? 16.533 1.079 -5.359 1.00 94.31 167 ASP A CA 1
ATOM 1332 C C . ASP A 1 167 ? 15.312 0.148 -5.347 1.00 94.31 167 ASP A C 1
ATOM 1334 O O . ASP A 1 167 ? 14.769 -0.142 -6.405 1.00 94.31 167 ASP A O 1
ATOM 1338 N N . LEU A 1 168 ? 14.843 -0.279 -4.171 1.00 97.88 168 LEU A N 1
ATOM 1339 C CA . LEU A 1 168 ? 13.613 -1.056 -4.000 1.00 97.88 168 LEU A CA 1
ATOM 1340 C C . LEU A 1 168 ? 12.475 -0.173 -3.481 1.00 97.88 168 LEU A C 1
ATOM 1342 O O . LEU A 1 168 ? 12.699 0.799 -2.756 1.00 97.88 168 LEU A O 1
ATOM 1346 N N . HIS A 1 169 ? 11.240 -0.503 -3.852 1.00 98.56 169 HIS A N 1
ATOM 1347 C CA . HIS A 1 169 ? 10.077 0.330 -3.561 1.00 98.56 169 HIS A CA 1
ATOM 1348 C C . HIS A 1 169 ? 8.819 -0.482 -3.306 1.00 98.56 169 HIS A C 1
ATOM 1350 O O . HIS A 1 169 ? 8.562 -1.458 -4.005 1.00 98.56 169 HIS A O 1
ATOM 1356 N N . PHE A 1 170 ? 8.036 -0.045 -2.320 1.00 98.81 170 PHE A N 1
ATOM 1357 C CA . PHE A 1 170 ? 6.734 -0.621 -2.002 1.00 98.81 170 PHE A CA 1
ATOM 1358 C C . PHE A 1 170 ? 5.595 0.132 -2.682 1.00 98.81 170 PHE A C 1
ATOM 1360 O O . PHE A 1 170 ? 5.573 1.364 -2.695 1.00 98.81 170 PHE A O 1
ATOM 1367 N N . ILE A 1 171 ? 4.600 -0.625 -3.138 1.00 98.88 171 ILE A N 1
ATOM 1368 C CA . ILE A 1 171 ? 3.278 -0.136 -3.551 1.00 98.88 171 ILE A CA 1
ATOM 1369 C C . ILE A 1 171 ? 2.178 -0.984 -2.916 1.00 98.88 171 ILE A C 1
ATOM 1371 O O . ILE A 1 171 ? 2.427 -2.127 -2.527 1.00 98.88 171 ILE A O 1
ATOM 1375 N N . ALA A 1 172 ? 0.964 -0.439 -2.840 1.00 98.94 172 ALA A N 1
ATOM 1376 C CA . ALA A 1 172 ? -0.217 -1.174 -2.396 1.00 98.94 172 ALA A CA 1
ATOM 1377 C C . ALA A 1 172 ? -1.186 -1.449 -3.552 1.00 98.94 172 ALA A C 1
ATOM 1379 O O . ALA A 1 172 ? -1.427 -0.577 -4.384 1.00 98.94 172 ALA A O 1
ATOM 1380 N N . LEU A 1 173 ? -1.770 -2.645 -3.568 1.00 99.00 173 LEU A N 1
ATOM 1381 C CA . LEU A 1 173 ? -2.825 -3.075 -4.483 1.00 99.00 173 LEU A CA 1
ATOM 1382 C C . LEU A 1 173 ? -4.094 -3.359 -3.674 1.00 99.00 173 LEU A C 1
ATOM 1384 O O . LEU A 1 173 ? -4.070 -4.188 -2.761 1.00 99.00 173 LEU A O 1
ATOM 1388 N N . VAL A 1 174 ? -5.186 -2.654 -3.980 1.00 98.94 174 VAL A N 1
ATOM 1389 C CA . VAL A 1 174 ? -6.437 -2.694 -3.199 1.00 98.94 174 VAL A CA 1
ATOM 1390 C C . VAL A 1 174 ? -7.681 -2.730 -4.085 1.00 98.94 174 VAL A C 1
ATOM 1392 O O . VAL A 1 174 ? -7.690 -2.178 -5.185 1.00 98.94 174 VAL A O 1
ATOM 1395 N N . HIS A 1 175 ? -8.752 -3.337 -3.574 1.00 98.88 175 HIS A N 1
ATOM 1396 C CA . HIS A 1 175 ? -10.088 -3.284 -4.165 1.00 98.88 175 HIS A CA 1
ATOM 1397 C C . HIS A 1 175 ? -10.877 -2.100 -3.587 1.00 98.88 175 HIS A C 1
ATOM 1399 O O . HIS A 1 175 ? -11.096 -2.041 -2.379 1.00 98.88 175 HIS A O 1
ATOM 1405 N N . VAL A 1 176 ? -11.332 -1.177 -4.442 1.00 98.88 176 VAL A N 1
ATOM 1406 C CA . VAL A 1 176 ? -12.235 -0.075 -4.061 1.00 98.88 176 VAL A CA 1
ATOM 1407 C C . VAL A 1 176 ? -13.303 0.100 -5.140 1.00 98.88 176 VAL A C 1
ATOM 1409 O O . VAL A 1 176 ? -12.981 0.208 -6.322 1.00 98.88 176 VAL A O 1
ATOM 1412 N N . ASP A 1 177 ? -14.577 0.131 -4.744 1.00 98.50 177 ASP A N 1
ATOM 1413 C CA . ASP A 1 177 ? -15.737 0.323 -5.632 1.00 98.50 177 ASP A CA 1
ATOM 1414 C C . ASP A 1 177 ? -15.692 -0.540 -6.917 1.00 98.50 177 ASP A C 1
ATOM 1416 O O . ASP A 1 177 ? -15.901 -0.055 -8.035 1.00 98.50 177 ASP A O 1
ATOM 1420 N N . GLY A 1 178 ? -15.381 -1.835 -6.774 1.00 98.62 178 GLY A N 1
ATOM 1421 C CA . GLY A 1 178 ? -15.362 -2.808 -7.873 1.00 98.62 178 GLY A CA 1
ATOM 1422 C C . GLY A 1 178 ? -14.124 -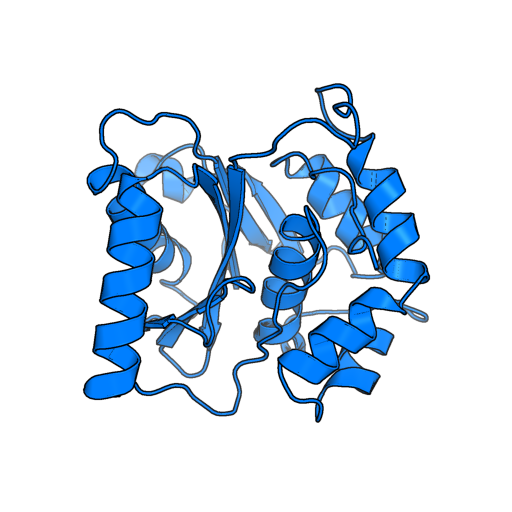2.759 -8.773 1.00 98.62 178 GLY A C 1
ATOM 1423 O O . GLY A 1 178 ? -14.108 -3.425 -9.811 1.00 98.62 178 GLY A O 1
ATOM 1424 N N . HIS A 1 179 ? -13.108 -1.964 -8.423 1.00 98.88 179 HIS A N 1
ATOM 1425 C CA . HIS A 1 179 ? -11.898 -1.786 -9.225 1.00 98.88 179 HIS A CA 1
ATOM 1426 C C . HIS A 1 179 ? -10.623 -2.034 -8.422 1.00 98.88 179 HIS A C 1
ATOM 1428 O O . HIS A 1 179 ? -10.571 -1.791 -7.215 1.00 98.88 179 HIS A O 1
ATOM 1434 N N . LEU A 1 180 ? -9.600 -2.528 -9.117 1.00 98.94 180 LEU A N 1
ATOM 1435 C CA . LEU A 1 180 ? -8.263 -2.753 -8.590 1.00 98.94 180 LEU A CA 1
ATOM 1436 C C . LEU A 1 180 ? -7.438 -1.481 -8.761 1.00 98.94 180 LEU A C 1
ATOM 1438 O O . LEU A 1 180 ? -7.208 -1.038 -9.887 1.00 98.94 180 LEU A O 1
ATOM 1442 N N . TYR A 1 181 ? -6.957 -0.925 -7.655 1.00 98.94 181 TYR A N 1
ATOM 1443 C CA . TYR A 1 181 ? -6.089 0.245 -7.664 1.00 98.94 181 TYR A CA 1
ATOM 1444 C C . TYR A 1 181 ? -4.685 -0.102 -7.193 1.00 98.94 181 TYR A C 1
ATOM 1446 O O . TYR A 1 181 ? -4.502 -0.676 -6.122 1.00 98.94 181 TYR A O 1
ATOM 1454 N N . GLU A 1 182 ? -3.700 0.323 -7.976 1.00 98.94 182 GLU A N 1
ATOM 1455 C CA . GLU A 1 182 ? -2.316 0.464 -7.540 1.00 98.94 182 GLU A CA 1
ATOM 1456 C C . GLU A 1 182 ? -2.114 1.855 -6.934 1.00 98.94 182 GLU A C 1
ATOM 1458 O O . GLU A 1 182 ? -2.411 2.881 -7.556 1.00 98.94 182 GLU A O 1
ATOM 1463 N N . LEU A 1 183 ? -1.572 1.881 -5.722 1.00 98.94 183 LEU A N 1
ATOM 1464 C CA . LEU A 1 183 ? -1.306 3.081 -4.948 1.00 98.94 183 LEU A CA 1
ATOM 1465 C C . LEU A 1 183 ? 0.207 3.211 -4.734 1.00 98.94 183 LEU A C 1
ATOM 1467 O O . LEU A 1 183 ? 0.797 2.572 -3.863 1.00 98.94 183 LEU A O 1
ATOM 1471 N N . ASP A 1 184 ? 0.826 4.053 -5.563 1.00 98.88 184 ASP A N 1
ATOM 1472 C CA . ASP A 1 184 ? 2.236 4.436 -5.482 1.00 98.88 184 ASP A CA 1
ATOM 1473 C C . ASP A 1 184 ? 2.347 5.934 -5.175 1.00 98.88 184 ASP A C 1
ATOM 1475 O O . ASP A 1 184 ? 2.025 6.779 -6.013 1.00 98.88 184 ASP A O 1
ATOM 1479 N N . GLY A 1 185 ? 2.853 6.289 -3.991 1.00 98.62 185 GLY A N 1
ATOM 1480 C CA . GLY A 1 185 ? 3.031 7.689 -3.597 1.00 98.62 185 GLY A CA 1
ATOM 1481 C C . GLY A 1 185 ? 3.992 8.483 -4.500 1.00 98.62 185 GLY A C 1
ATOM 1482 O O . GLY A 1 185 ? 3.921 9.719 -4.541 1.00 98.62 185 GLY A O 1
ATOM 1483 N N . ARG A 1 186 ? 4.875 7.814 -5.256 1.00 98.38 186 ARG A N 1
ATOM 1484 C CA . ARG A 1 186 ? 5.762 8.459 -6.238 1.00 98.38 186 ARG A CA 1
ATOM 1485 C C . ARG A 1 186 ? 4.988 8.910 -7.477 1.00 98.38 186 ARG A C 1
ATOM 1487 O O . ARG A 1 186 ? 5.298 9.971 -8.024 1.00 98.38 186 ARG A O 1
ATOM 1494 N N . LYS A 1 187 ? 3.929 8.192 -7.867 1.00 98.56 187 LYS A N 1
ATOM 1495 C CA . LYS A 1 187 ? 3.050 8.551 -8.993 1.00 98.56 187 LYS A CA 1
ATOM 1496 C C . LYS A 1 187 ? 2.120 9.716 -8.636 1.00 98.56 187 LYS A C 1
ATOM 1498 O O . LYS A 1 187 ? 1.883 9.984 -7.456 1.00 98.56 187 LYS A O 1
ATOM 1503 N N . PRO A 1 188 ? 1.645 10.502 -9.616 1.00 98.25 188 PRO A N 1
ATOM 1504 C CA . PRO A 1 188 ? 0.754 11.636 -9.351 1.00 98.25 188 PRO A CA 1
ATOM 1505 C C . PRO A 1 188 ? -0.671 11.236 -8.936 1.00 98.25 188 PRO A C 1
ATOM 1507 O O . PRO A 1 188 ? -1.369 12.060 -8.357 1.00 98.25 188 PRO A O 1
ATOM 1510 N N . PHE A 1 189 ? -1.103 10.007 -9.217 1.00 98.69 189 PHE A N 1
ATOM 1511 C CA . PHE A 1 189 ? -2.456 9.511 -8.949 1.00 98.69 189 PHE A CA 1
ATOM 1512 C C . PHE A 1 189 ? -2.455 7.976 -8.799 1.00 98.69 189 PHE A C 1
ATOM 1514 O O . PHE A 1 189 ? -1.500 7.339 -9.255 1.00 98.69 189 PHE A O 1
ATOM 1521 N N . PRO A 1 190 ? -3.509 7.379 -8.202 1.00 98.81 190 PRO A N 1
ATOM 1522 C CA . PRO A 1 190 ? -3.771 5.939 -8.279 1.00 98.81 190 PRO A CA 1
ATOM 1523 C C . PRO A 1 190 ? -3.807 5.441 -9.724 1.00 98.81 190 PRO A C 1
ATOM 1525 O O . PRO A 1 190 ? -4.239 6.184 -10.605 1.00 98.81 190 PRO A O 1
ATOM 1528 N N . ILE A 1 191 ? -3.423 4.189 -9.968 1.00 98.88 191 ILE A N 1
ATOM 1529 C CA . ILE A 1 191 ? -3.575 3.544 -11.281 1.00 98.88 191 ILE A CA 1
ATOM 1530 C C . ILE A 1 191 ? -4.707 2.526 -11.204 1.00 98.88 191 ILE A C 1
ATOM 1532 O O . ILE A 1 191 ? -4.651 1.598 -10.398 1.00 98.88 191 ILE A O 1
ATOM 1536 N N . ASN A 1 192 ? -5.740 2.707 -12.025 1.00 98.81 192 ASN A N 1
ATOM 1537 C CA . ASN A 1 192 ? -6.845 1.762 -12.137 1.00 98.81 192 ASN A CA 1
ATOM 1538 C C . ASN A 1 192 ? -6.461 0.616 -13.088 1.00 98.81 192 ASN A C 1
ATOM 1540 O O . ASN A 1 192 ? -6.287 0.823 -14.290 1.00 98.81 192 ASN A O 1
ATOM 1544 N N . HIS A 1 193 ? -6.355 -0.599 -12.553 1.00 98.81 193 HIS A N 1
ATOM 1545 C CA . HIS A 1 193 ? -6.004 -1.814 -13.299 1.00 98.81 193 HIS A CA 1
ATOM 1546 C C . HIS A 1 193 ? -7.220 -2.586 -13.828 1.00 98.81 193 HIS A C 1
ATOM 1548 O O . HIS A 1 193 ? -7.066 -3.656 -14.419 1.00 98.81 193 HIS A O 1
ATOM 1554 N N . GLY A 1 194 ? -8.425 -2.035 -13.677 1.00 98.69 194 GLY A N 1
ATOM 1555 C CA . GLY A 1 194 ? -9.673 -2.630 -14.138 1.00 98.69 194 GLY A CA 1
ATOM 1556 C C . GLY A 1 194 ? -10.495 -3.218 -12.998 1.00 98.69 194 GLY A C 1
ATOM 1557 O O . GLY A 1 194 ? -10.374 -2.814 -11.846 1.00 98.69 194 GLY A O 1
ATOM 1558 N N . LYS A 1 195 ? -11.394 -4.143 -13.337 1.00 98.75 195 LYS A N 1
ATOM 1559 C CA . LYS A 1 195 ? -12.352 -4.708 -12.381 1.00 98.75 195 LYS A CA 1
ATOM 1560 C C . LYS A 1 1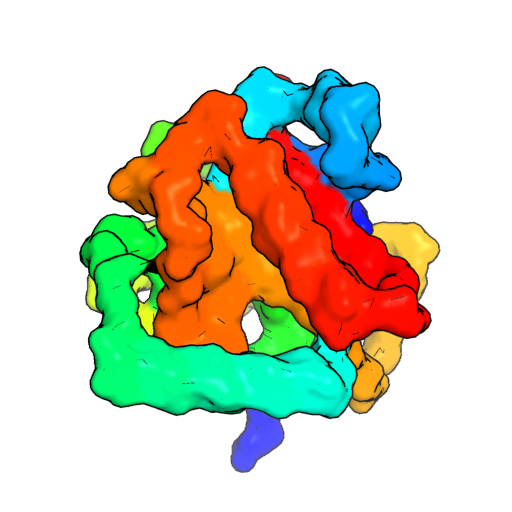95 ? -11.697 -5.737 -11.469 1.00 98.75 195 LYS A C 1
ATOM 1562 O O . LYS A 1 195 ? -10.874 -6.518 -11.926 1.00 98.75 195 LYS A O 1
ATOM 1567 N N . THR A 1 196 ? -12.148 -5.765 -10.223 1.00 98.88 196 THR A N 1
ATOM 1568 C CA . THR A 1 196 ? -11.864 -6.828 -9.252 1.00 98.88 196 THR A CA 1
ATOM 1569 C C . THR A 1 196 ? -13.044 -6.947 -8.280 1.00 98.88 196 THR A C 1
ATOM 1571 O O . THR A 1 196 ? -14.053 -6.253 -8.433 1.00 98.88 196 THR A O 1
ATOM 1574 N N . SER A 1 197 ? -12.940 -7.834 -7.299 1.00 98.81 197 SER A N 1
ATOM 1575 C CA . SER A 1 197 ? -13.918 -8.026 -6.229 1.00 98.81 197 SER A CA 1
ATOM 1576 C C . SER A 1 197 ? -13.209 -8.365 -4.920 1.00 98.81 197 SER A C 1
ATOM 1578 O O . SER A 1 197 ? -12.012 -8.653 -4.925 1.00 98.81 197 SER A O 1
ATOM 1580 N N . ASP A 1 198 ? -13.932 -8.366 -3.799 1.00 98.38 198 ASP A N 1
ATOM 1581 C CA . ASP A 1 198 ? -13.357 -8.805 -2.521 1.00 98.38 198 ASP A CA 1
ATOM 1582 C C . ASP A 1 198 ? -12.905 -10.280 -2.585 1.00 98.38 198 ASP A C 1
ATOM 1584 O O . ASP A 1 198 ? -11.935 -10.661 -1.933 1.00 98.38 198 ASP A O 1
ATOM 1588 N N . GLU A 1 199 ? -13.567 -11.108 -3.399 1.00 98.62 199 GLU A N 1
ATOM 1589 C CA . GLU A 1 199 ? -13.265 -12.532 -3.551 1.00 98.62 199 GLU A CA 1
ATOM 1590 C C . GLU A 1 199 ? -12.076 -12.823 -4.475 1.00 98.62 199 GLU A C 1
ATOM 1592 O O . GLU A 1 199 ? -11.444 -13.866 -4.313 1.00 98.62 199 GLU A O 1
ATOM 1597 N N . THR A 1 200 ? -11.788 -11.939 -5.439 1.00 98.75 200 THR A N 1
ATOM 1598 C CA . THR A 1 200 ? -10.762 -12.148 -6.485 1.00 98.75 200 THR A CA 1
ATOM 1599 C C . THR A 1 200 ? -9.561 -11.213 -6.372 1.00 98.75 200 THR A C 1
ATOM 1601 O O . THR A 1 200 ? -8.652 -11.286 -7.198 1.00 98.75 200 THR A O 1
ATOM 1604 N N . LEU A 1 201 ? -9.533 -10.334 -5.361 1.00 98.88 201 LEU A N 1
ATOM 1605 C CA . LEU A 1 201 ? -8.477 -9.333 -5.200 1.00 98.88 201 LEU A CA 1
ATOM 1606 C C . LEU A 1 201 ? -7.078 -9.953 -5.207 1.00 98.88 201 LEU A C 1
ATOM 1608 O O . LEU A 1 201 ? -6.179 -9.386 -5.821 1.00 98.88 201 LEU A O 1
ATOM 1612 N N . LEU A 1 202 ? -6.876 -11.087 -4.529 1.00 98.88 202 LEU A N 1
ATOM 1613 C CA . LEU A 1 202 ? -5.559 -11.721 -4.466 1.00 98.88 202 LEU A CA 1
ATOM 1614 C C . LEU A 1 202 ? -5.077 -12.101 -5.869 1.00 98.88 202 LEU A C 1
ATOM 1616 O O . LEU A 1 202 ? -3.980 -11.725 -6.265 1.00 98.88 202 LEU A O 1
ATOM 1620 N N . GLU A 1 203 ? -5.897 -12.820 -6.627 1.00 98.88 203 GLU A N 1
ATOM 1621 C CA . GLU A 1 203 ? -5.558 -13.269 -7.971 1.00 98.88 203 GLU A CA 1
ATOM 1622 C C . GLU A 1 203 ? -5.350 -12.075 -8.917 1.00 98.88 203 GLU A C 1
ATOM 1624 O O . GLU A 1 203 ? -4.325 -11.999 -9.596 1.00 98.88 203 GLU A O 1
ATOM 1629 N N . ASP A 1 204 ? -6.262 -11.100 -8.904 1.00 98.88 204 ASP A N 1
ATOM 1630 C CA . ASP A 1 204 ? -6.206 -9.931 -9.789 1.00 98.88 204 ASP A CA 1
ATOM 1631 C C . ASP A 1 204 ? -5.000 -9.021 -9.474 1.00 98.88 204 ASP A C 1
ATOM 1633 O O . ASP A 1 204 ? -4.336 -8.515 -10.384 1.00 98.88 204 ASP A O 1
ATOM 1637 N N . ALA A 1 205 ? -4.667 -8.838 -8.190 1.00 98.94 205 ALA A N 1
ATOM 1638 C CA . ALA A 1 205 ? -3.471 -8.112 -7.763 1.00 98.94 205 ALA A CA 1
ATOM 1639 C C . ALA A 1 205 ? -2.189 -8.833 -8.203 1.00 98.94 205 ALA A C 1
ATOM 1641 O O . ALA A 1 205 ? -1.247 -8.195 -8.674 1.00 98.94 205 ALA A O 1
ATOM 1642 N N . ILE A 1 206 ? -2.155 -10.164 -8.114 1.00 98.81 206 ILE A N 1
ATOM 1643 C CA . ILE A 1 206 ? -1.002 -10.958 -8.544 1.00 98.81 206 ILE A CA 1
ATOM 1644 C C . ILE A 1 206 ? -0.799 -10.887 -10.062 1.00 98.81 206 ILE A C 1
ATOM 1646 O O . ILE A 1 206 ? 0.345 -10.844 -10.515 1.00 98.81 206 ILE A O 1
ATOM 1650 N N . GLU A 1 207 ? -1.861 -10.763 -10.860 1.00 98.88 207 GLU A N 1
ATOM 1651 C CA . GLU A 1 207 ? -1.729 -10.475 -12.295 1.00 98.88 207 GLU A CA 1
ATOM 1652 C C . GLU A 1 207 ? -1.091 -9.102 -12.565 1.00 98.88 207 GLU A C 1
ATOM 1654 O O . GLU A 1 207 ? -0.344 -8.941 -13.533 1.00 98.88 207 GLU A O 1
ATOM 1659 N N . VAL A 1 208 ? -1.313 -8.100 -11.706 1.00 98.88 208 VAL A N 1
ATOM 1660 C CA . VAL A 1 208 ? -0.565 -6.832 -11.779 1.00 98.88 208 VAL A CA 1
ATOM 1661 C C . VAL A 1 208 ? 0.902 -7.049 -11.406 1.00 98.88 208 VAL A C 1
ATOM 1663 O O . VAL A 1 208 ? 1.777 -6.595 -12.143 1.00 98.88 208 VAL A O 1
ATOM 1666 N N . CYS A 1 209 ? 1.195 -7.799 -10.339 1.00 98.81 209 CYS A N 1
ATOM 1667 C CA . CYS A 1 209 ? 2.568 -8.142 -9.952 1.00 98.81 209 CYS A CA 1
ATOM 1668 C C . CYS A 1 209 ? 3.334 -8.848 -11.086 1.00 98.81 209 CYS A C 1
ATOM 1670 O O . CYS A 1 209 ? 4.472 -8.476 -11.376 1.00 98.81 209 CYS A O 1
ATOM 1672 N N . LYS A 1 210 ? 2.702 -9.796 -11.796 1.00 98.75 210 LYS A N 1
ATOM 1673 C CA . LYS A 1 210 ? 3.298 -10.466 -12.968 1.00 98.75 210 LYS A CA 1
ATOM 1674 C C . LYS A 1 210 ? 3.696 -9.473 -14.054 1.00 98.75 210 LYS A C 1
ATOM 1676 O O . LYS A 1 210 ? 4.819 -9.540 -14.540 1.00 98.75 210 LYS A O 1
ATOM 1681 N N . LYS A 1 211 ? 2.850 -8.483 -14.369 1.00 98.62 211 LYS A N 1
ATOM 1682 C CA . LYS A 1 211 ? 3.186 -7.433 -15.355 1.00 98.62 211 LYS A CA 1
ATOM 1683 C C . LYS A 1 211 ? 4.411 -6.610 -14.947 1.00 98.62 211 LYS A C 1
ATOM 1685 O O . LYS A 1 211 ? 5.119 -6.117 -15.822 1.00 98.62 211 LYS A O 1
ATOM 1690 N N . PHE A 1 212 ? 4.653 -6.416 -13.645 1.00 98.50 212 PHE A N 1
ATOM 1691 C CA . PHE A 1 212 ? 5.878 -5.768 -13.161 1.00 98.50 212 PHE A CA 1
ATOM 1692 C C . PHE A 1 212 ? 7.115 -6.625 -13.428 1.00 98.50 212 PHE A C 1
ATOM 1694 O O . PHE A 1 212 ? 8.107 -6.097 -13.924 1.00 98.50 212 PHE A O 1
ATOM 1701 N N . MET A 1 213 ? 7.023 -7.928 -13.170 1.00 98.38 213 MET A N 1
ATOM 1702 C CA . MET A 1 213 ? 8.110 -8.888 -13.386 1.00 98.38 213 MET A CA 1
ATOM 1703 C C . MET A 1 213 ? 8.406 -9.104 -14.872 1.00 98.38 213 MET A C 1
ATOM 1705 O O . MET A 1 213 ? 9.555 -9.055 -15.289 1.00 98.38 213 MET A O 1
ATOM 1709 N N . GLU A 1 214 ? 7.376 -9.266 -15.702 1.00 98.25 214 GLU A N 1
ATOM 1710 C CA . GLU A 1 214 ? 7.518 -9.470 -17.151 1.00 98.25 214 GLU A CA 1
ATOM 1711 C C . GLU A 1 214 ? 8.173 -8.277 -17.859 1.00 98.25 214 GLU A C 1
ATOM 1713 O O . GLU A 1 214 ? 8.855 -8.447 -18.871 1.00 98.25 214 GLU A O 1
ATOM 1718 N N . ARG A 1 215 ? 7.986 -7.062 -17.329 1.00 96.44 215 ARG A N 1
ATOM 1719 C CA . ARG A 1 215 ? 8.640 -5.849 -17.841 1.00 96.44 215 ARG A CA 1
ATOM 1720 C C . ARG A 1 215 ? 10.128 -5.794 -17.531 1.00 96.44 215 ARG A C 1
ATOM 1722 O O . ARG A 1 215 ? 10.863 -5.148 -18.278 1.00 96.44 215 ARG A O 1
ATOM 1729 N N . ASP A 1 216 ? 10.560 -6.434 -16.449 1.00 95.88 216 ASP A N 1
ATOM 1730 C CA . ASP A 1 216 ? 11.968 -6.524 -16.083 1.00 95.88 216 ASP A CA 1
ATOM 1731 C C . ASP A 1 216 ? 12.381 -7.980 -15.817 1.00 95.88 216 ASP A C 1
ATOM 1733 O O . ASP A 1 216 ? 12.621 -8.374 -14.678 1.00 95.88 216 ASP A O 1
ATOM 1737 N N . PRO A 1 217 ? 12.450 -8.810 -16.876 1.00 97.31 217 PRO A N 1
ATOM 1738 C CA . PRO A 1 217 ? 12.552 -10.266 -16.749 1.00 97.31 217 PRO A CA 1
ATOM 1739 C C . PRO A 1 217 ? 13.891 -10.751 -16.174 1.00 97.31 217 PRO A C 1
ATOM 1741 O O . PRO A 1 217 ? 14.026 -11.928 -15.847 1.00 97.31 217 PRO A O 1
ATOM 1744 N N . ASP A 1 218 ? 14.881 -9.860 -16.080 1.00 97.81 218 ASP A N 1
ATOM 1745 C CA . ASP A 1 218 ? 16.204 -10.143 -15.523 1.00 97.81 218 ASP A CA 1
ATOM 1746 C C . ASP A 1 218 ? 16.254 -9.905 -13.999 1.00 97.81 218 ASP A C 1
ATOM 1748 O O . ASP A 1 218 ? 17.238 -10.258 -13.346 1.00 97.81 218 ASP A O 1
ATOM 1752 N N . GLU A 1 219 ? 15.212 -9.297 -13.421 1.00 98.19 219 GLU A N 1
ATOM 1753 C CA . GLU A 1 219 ? 15.140 -8.958 -12.004 1.00 98.19 219 GLU A CA 1
ATOM 1754 C C . GLU A 1 219 ? 14.504 -10.074 -11.172 1.00 98.19 219 GLU A C 1
ATOM 1756 O O . GLU A 1 219 ? 13.443 -10.607 -11.488 1.00 98.19 219 GLU A O 1
ATOM 1761 N N . LEU A 1 220 ? 15.135 -10.378 -10.038 1.00 98.19 220 LEU A N 1
ATOM 1762 C CA . LEU A 1 220 ? 14.613 -11.315 -9.034 1.00 98.19 220 LEU A CA 1
ATOM 1763 C C . LEU A 1 220 ? 14.192 -10.614 -7.738 1.00 98.19 220 LEU A C 1
ATOM 1765 O O . LEU A 1 220 ? 13.668 -11.253 -6.830 1.00 98.19 220 LEU A O 1
ATOM 1769 N N . ARG A 1 221 ? 14.449 -9.306 -7.622 1.00 98.44 221 ARG A N 1
ATOM 1770 C CA . ARG A 1 221 ? 14.335 -8.534 -6.376 1.00 98.44 221 ARG A CA 1
ATOM 1771 C C . ARG A 1 221 ? 12.903 -8.072 -6.106 1.00 9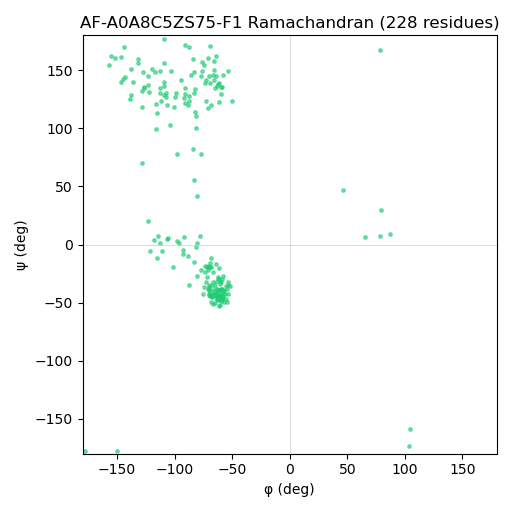8.44 221 ARG A C 1
ATOM 1773 O O . ARG A 1 221 ? 12.645 -6.884 -5.928 1.00 98.44 221 ARG A O 1
ATOM 1780 N N . PHE A 1 222 ? 11.983 -9.027 -6.079 1.00 98.75 222 PHE A N 1
ATOM 1781 C CA . PHE A 1 222 ? 10.577 -8.807 -5.777 1.00 98.75 222 PHE A CA 1
ATOM 1782 C C . PHE A 1 222 ? 10.172 -9.547 -4.502 1.00 98.75 222 PHE A C 1
ATOM 1784 O O . PHE A 1 222 ? 10.681 -10.627 -4.209 1.00 98.75 222 PHE A O 1
ATOM 1791 N N . ASN A 1 223 ? 9.219 -8.988 -3.766 1.00 98.88 223 ASN A N 1
ATOM 1792 C CA . ASN A 1 223 ? 8.539 -9.664 -2.664 1.00 98.88 223 ASN A CA 1
ATOM 1793 C C . ASN A 1 223 ? 7.074 -9.209 -2.641 1.00 98.88 223 ASN A C 1
ATOM 1795 O O . ASN A 1 223 ? 6.800 -8.040 -2.911 1.00 98.88 223 ASN A O 1
ATOM 1799 N N . ALA A 1 224 ? 6.146 -10.113 -2.331 1.00 98.88 224 ALA A N 1
ATOM 1800 C CA . ALA A 1 224 ? 4.752 -9.766 -2.104 1.00 98.88 224 ALA A CA 1
ATOM 1801 C C . ALA A 1 224 ? 4.269 -10.309 -0.754 1.00 98.88 224 ALA A C 1
ATOM 1803 O O . ALA A 1 224 ? 4.476 -11.481 -0.438 1.00 98.88 224 ALA A O 1
ATOM 1804 N N . ILE A 1 225 ? 3.563 -9.461 -0.006 1.00 98.94 225 ILE A N 1
ATOM 1805 C CA . ILE A 1 225 ? 2.869 -9.827 1.233 1.00 98.94 225 ILE A CA 1
ATOM 1806 C C . ILE A 1 225 ? 1.386 -9.472 1.111 1.00 98.94 225 ILE A C 1
ATOM 1808 O O . ILE A 1 225 ? 1.026 -8.408 0.600 1.00 98.94 225 ILE A O 1
ATOM 1812 N N . ALA A 1 226 ? 0.514 -10.366 1.569 1.00 98.94 226 ALA A N 1
ATOM 1813 C CA . ALA A 1 226 ? -0.936 -10.217 1.472 1.00 98.94 226 ALA A CA 1
ATOM 1814 C C . ALA A 1 226 ? -1.548 -9.959 2.851 1.00 98.94 226 ALA A C 1
ATOM 1816 O O . ALA A 1 226 ? -1.292 -10.715 3.783 1.00 98.94 226 ALA A O 1
ATOM 1817 N N . LEU A 1 227 ? -2.373 -8.915 2.979 1.00 98.88 227 LEU A N 1
ATOM 1818 C CA . LEU A 1 227 ? -3.129 -8.619 4.196 1.00 98.88 227 LEU A CA 1
ATOM 1819 C C . LEU A 1 227 ? -4.388 -9.490 4.231 1.00 98.88 227 LEU A C 1
ATOM 1821 O O . LEU A 1 227 ? -5.384 -9.198 3.561 1.00 98.88 227 LEU A O 1
ATOM 1825 N N . SER A 1 228 ? -4.313 -10.570 5.000 1.00 98.69 228 SER A N 1
ATOM 1826 C CA . SER A 1 228 ? -5.329 -11.618 5.104 1.00 98.69 228 SER A CA 1
ATOM 1827 C C . SER A 1 228 ? -6.045 -11.596 6.453 1.00 98.69 228 SER A C 1
ATOM 1829 O O . SER A 1 228 ? -5.501 -11.083 7.431 1.00 98.69 228 SER A O 1
ATOM 1831 N N . ALA A 1 229 ? -7.268 -12.125 6.506 1.00 98.12 229 ALA A N 1
ATOM 1832 C CA . ALA A 1 229 ? -7.970 -12.335 7.772 1.00 98.12 229 ALA A CA 1
ATOM 1833 C C . ALA A 1 229 ? -7.205 -13.334 8.663 1.00 98.12 229 ALA A C 1
ATOM 1835 O O . ALA A 1 229 ? -6.712 -14.346 8.155 1.00 98.12 229 ALA A O 1
ATOM 1836 N N . ALA A 1 230 ? -7.116 -13.039 9.965 1.00 90.31 230 ALA A N 1
ATOM 1837 C CA . ALA A 1 230 ? -6.343 -13.794 10.958 1.00 90.31 230 ALA A CA 1
ATOM 1838 C C . ALA A 1 230 ? -7.216 -14.570 11.960 1.00 90.31 230 ALA A C 1
ATOM 1840 O O . ALA A 1 230 ? -8.319 -14.088 12.305 1.00 90.31 230 ALA A O 1
#

Nearest PDB structures (foldseek):
  6qml-assembly1_A  TM=1.003E+00  e=2.446E-43  Homo sapiens
  7yv4-assembly1_A  TM=9.742E-01  e=8.763E-34  Homo sapiens
  3kvf-assembly1_A  TM=9.660E-01  e=7.195E-30  Homo sapiens
  8pw1-assembly1_A  TM=9.761E-01  e=1.858E-29  Homo sapiens
  3ifw-assembly1_A  TM=9.676E-01  e=2.814E-29  Homo sapiens

Radius of gyration: 16.58 Å; Cα contacts (8 Å, |Δi|>4): 400; chains: 1; bounding box: 39×46×44 Å